Protein AF-A0A133URV0-F1 (afdb_monomer)

Radius of gyration: 20.45 Å; Cα contacts (8 Å, |Δi|>4): 268; chains: 1; bounding box: 48×35×56 Å

Organism: NCBI:txid1698267

Structure (mmCIF, N/CA/C/O backbone):
data_AF-A0A133URV0-F1
#
_entry.id   AF-A0A133URV0-F1
#
loop_
_atom_site.group_PDB
_atom_site.id
_atom_site.type_symbol
_atom_site.label_atom_id
_atom_site.label_alt_id
_atom_site.label_comp_id
_atom_site.label_asym_id
_atom_site.label_entity_id
_atom_site.label_seq_id
_atom_site.pdbx_PDB_ins_code
_atom_site.Cartn_x
_atom_site.Cartn_y
_atom_site.Cartn_z
_atom_site.occupancy
_atom_site.B_iso_or_equiv
_atom_site.auth_seq_id
_atom_site.auth_comp_id
_atom_site.auth_asym_id
_atom_site.auth_atom_id
_atom_site.pdbx_PDB_model_num
ATOM 1 N N . MET A 1 1 ? 21.569 10.481 -15.295 1.00 48.19 1 MET A N 1
ATOM 2 C CA . MET A 1 1 ? 20.628 9.711 -16.146 1.00 48.19 1 MET A CA 1
ATOM 3 C C . MET A 1 1 ? 19.435 9.370 -15.276 1.00 48.19 1 MET A C 1
ATOM 5 O O . MET A 1 1 ? 19.674 8.872 -14.186 1.00 48.19 1 MET A O 1
ATOM 9 N N . SER A 1 2 ? 18.215 9.700 -15.698 1.00 55.78 2 SER A N 1
ATOM 10 C CA . SER A 1 2 ? 17.001 9.552 -14.883 1.00 55.78 2 SER A CA 1
ATOM 11 C C . SER A 1 2 ? 16.530 8.097 -14.785 1.00 55.78 2 SER A C 1
ATOM 13 O O . SER A 1 2 ? 16.733 7.314 -15.717 1.00 55.78 2 SER A O 1
ATOM 15 N N . GLU A 1 3 ? 15.866 7.753 -13.678 1.00 60.22 3 GLU A N 1
ATOM 16 C CA . GLU A 1 3 ? 15.224 6.450 -13.418 1.00 60.22 3 GLU A CA 1
ATOM 17 C C . GLU A 1 3 ? 14.304 5.996 -14.567 1.00 60.22 3 GLU A C 1
ATOM 19 O O . GLU A 1 3 ? 14.240 4.808 -14.893 1.00 60.22 3 GLU A O 1
ATOM 24 N N . ASN A 1 4 ? 13.712 6.954 -15.291 1.00 72.19 4 ASN A N 1
ATOM 25 C CA . ASN A 1 4 ? 12.883 6.714 -16.476 1.00 72.19 4 ASN A CA 1
ATOM 26 C C . ASN A 1 4 ? 13.561 5.843 -17.550 1.00 72.19 4 ASN A C 1
ATOM 28 O O . ASN A 1 4 ? 12.904 4.979 -18.130 1.00 72.19 4 ASN A O 1
ATOM 32 N N . ARG A 1 5 ? 14.877 5.975 -17.787 1.00 82.94 5 ARG A N 1
ATOM 33 C CA . ARG A 1 5 ? 15.551 5.159 -18.822 1.00 82.94 5 ARG A CA 1
ATOM 34 C C . ARG A 1 5 ? 15.682 3.688 -18.440 1.00 82.94 5 ARG A C 1
ATOM 36 O O . ARG A 1 5 ? 15.656 2.825 -19.313 1.00 82.94 5 ARG A O 1
ATOM 43 N N . GLN A 1 6 ? 15.844 3.385 -17.155 1.00 87.62 6 GLN A N 1
ATOM 44 C CA . GLN A 1 6 ? 15.947 2.000 -16.694 1.00 87.62 6 GLN A CA 1
ATOM 45 C C . GLN A 1 6 ? 14.595 1.288 -16.818 1.00 87.62 6 GLN A C 1
ATOM 47 O O . GLN A 1 6 ? 14.545 0.145 -17.276 1.00 87.62 6 GLN A O 1
ATOM 52 N N . ARG A 1 7 ? 13.504 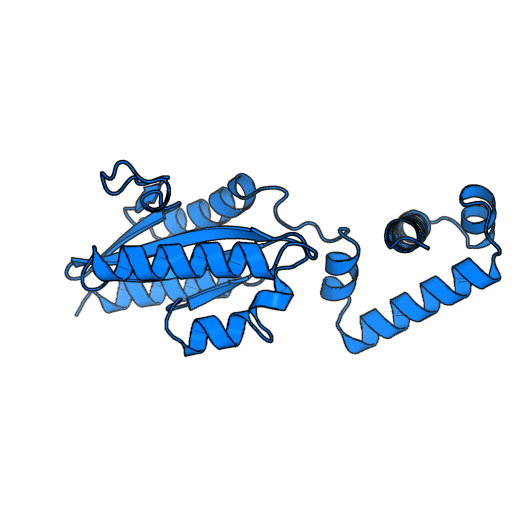2.002 -16.508 1.00 89.25 7 ARG A N 1
ATOM 53 C CA . ARG A 1 7 ? 12.131 1.539 -16.737 1.00 89.25 7 ARG A CA 1
ATOM 54 C C . ARG A 1 7 ? 11.864 1.257 -18.214 1.00 89.25 7 ARG A C 1
ATOM 56 O O . ARG A 1 7 ? 11.377 0.179 -18.540 1.00 89.25 7 ARG A O 1
ATOM 63 N N . GLU A 1 8 ? 12.214 2.180 -19.109 1.00 92.94 8 GLU A N 1
ATOM 64 C CA . GLU A 1 8 ? 12.016 2.006 -20.556 1.00 92.94 8 GLU A CA 1
ATOM 65 C C . GLU A 1 8 ? 12.752 0.776 -21.107 1.00 92.94 8 GLU A C 1
ATOM 67 O O . GLU A 1 8 ? 12.163 -0.005 -21.857 1.00 92.94 8 GLU A O 1
ATOM 72 N N . ILE A 1 9 ? 14.005 0.550 -20.687 1.00 95.81 9 ILE A N 1
ATOM 73 C CA . ILE A 1 9 ? 14.777 -0.647 -21.063 1.00 95.81 9 ILE A CA 1
ATOM 74 C C . ILE A 1 9 ? 14.068 -1.925 -20.593 1.00 95.81 9 ILE A C 1
ATOM 76 O O . ILE A 1 9 ? 13.927 -2.868 -21.375 1.00 95.81 9 ILE A O 1
ATOM 80 N N . ALA A 1 10 ? 13.608 -1.960 -19.338 1.00 93.06 10 ALA A N 1
ATOM 81 C CA . ALA A 1 10 ? 12.913 -3.117 -18.776 1.00 93.06 10 ALA A CA 1
ATOM 82 C C . ALA A 1 10 ? 11.600 -3.416 -19.520 1.00 93.06 10 ALA A C 1
ATOM 84 O O . ALA A 1 10 ? 11.347 -4.566 -19.883 1.00 93.06 10 ALA A O 1
ATOM 85 N N . VAL A 1 11 ? 10.804 -2.381 -19.814 1.00 93.12 11 VAL A N 1
ATOM 86 C CA . VAL A 1 11 ? 9.540 -2.504 -20.557 1.00 93.12 11 VAL A CA 1
ATOM 87 C C . VAL A 1 11 ? 9.779 -3.030 -21.966 1.00 93.12 11 VAL A C 1
ATOM 89 O O . VAL A 1 11 ? 9.171 -4.025 -22.353 1.00 93.12 11 VAL A O 1
ATOM 92 N N . LEU A 1 12 ? 10.676 -2.406 -22.735 1.00 96.25 12 LEU A N 1
ATOM 93 C CA . LEU A 1 12 ? 10.951 -2.833 -24.109 1.00 96.25 12 LEU A CA 1
ATOM 94 C C . LEU A 1 12 ? 11.469 -4.271 -24.149 1.00 96.25 12 LEU A C 1
ATOM 96 O O . LEU A 1 12 ? 11.047 -5.055 -25.001 1.00 96.25 12 LEU A O 1
ATOM 100 N N . ARG A 1 13 ? 12.328 -4.646 -23.192 1.00 94.88 13 ARG A N 1
ATOM 101 C CA . ARG A 1 13 ? 12.813 -6.021 -23.099 1.00 94.88 13 ARG A CA 1
ATOM 102 C C . ARG A 1 13 ? 11.688 -7.007 -22.780 1.00 94.88 13 ARG A C 1
ATOM 104 O O . ARG A 1 13 ? 11.642 -8.068 -23.397 1.00 94.88 13 ARG A O 1
ATOM 111 N N . GLY A 1 14 ? 10.778 -6.653 -21.872 1.00 91.19 14 GLY A N 1
ATOM 112 C CA . GLY A 1 14 ? 9.589 -7.451 -21.552 1.00 91.19 14 GLY A CA 1
ATOM 113 C C . GLY A 1 14 ? 8.614 -7.603 -22.726 1.00 91.19 14 GLY A C 1
ATOM 114 O O . GLY A 1 14 ? 7.951 -8.628 -22.839 1.00 91.19 14 GLY A O 1
ATOM 115 N N . LEU A 1 15 ? 8.580 -6.629 -23.640 1.00 94.94 15 LEU A N 1
ATOM 116 C CA . LEU A 1 15 ? 7.800 -6.674 -24.884 1.00 94.94 15 LEU A CA 1
ATOM 117 C C . LEU A 1 15 ? 8.486 -7.456 -26.021 1.00 94.94 15 LEU A C 1
ATOM 119 O O . LEU A 1 15 ? 7.952 -7.511 -27.125 1.00 94.94 15 LEU A O 1
ATOM 123 N N . GLY A 1 16 ? 9.659 -8.049 -25.776 1.00 96.19 16 GLY A N 1
ATOM 124 C CA . GLY A 1 16 ? 10.355 -8.910 -26.736 1.00 96.19 16 GLY A CA 1
ATOM 125 C C . GLY A 1 16 ? 11.415 -8.219 -27.597 1.00 96.19 16 GLY A C 1
ATOM 126 O O . GLY A 1 16 ? 12.030 -8.888 -28.424 1.00 96.19 16 GLY A O 1
ATOM 127 N N . TYR A 1 17 ? 11.692 -6.928 -27.385 1.00 97.50 17 TYR A N 1
ATOM 128 C CA . TYR A 1 17 ? 12.734 -6.225 -28.139 1.00 97.50 17 TYR A CA 1
ATOM 129 C C . TYR A 1 17 ? 14.125 -6.788 -27.798 1.00 97.50 17 TYR A C 1
ATOM 131 O O . TYR A 1 17 ? 14.452 -7.104 -26.641 1.00 97.50 17 TYR A O 1
ATOM 139 N N . SER A 1 18 ? 14.975 -6.906 -28.812 1.00 97.50 18 SER A N 1
ATOM 140 C CA . SER A 1 18 ? 16.394 -7.229 -28.681 1.00 97.50 18 SER A CA 1
ATOM 141 C C . SER A 1 18 ? 17.188 -6.050 -28.107 1.00 97.50 18 SER A C 1
ATOM 143 O O . SER A 1 18 ? 16.760 -4.898 -28.146 1.00 97.50 18 SER A O 1
ATOM 145 N N . GLN A 1 19 ? 18.387 -6.316 -27.576 1.00 96.31 19 GLN A N 1
ATOM 146 C CA . GLN A 1 19 ? 19.256 -5.249 -27.058 1.00 96.31 19 GLN A CA 1
ATOM 147 C C . GLN A 1 19 ? 19.651 -4.241 -28.146 1.00 96.31 19 GLN A C 1
ATOM 149 O O . GLN A 1 19 ? 19.809 -3.060 -27.846 1.00 96.31 19 GLN A O 1
ATOM 154 N N . ALA A 1 20 ? 19.775 -4.702 -29.395 1.00 97.38 20 ALA A N 1
ATOM 155 C CA . ALA A 1 20 ? 20.053 -3.860 -30.552 1.00 97.38 20 ALA A CA 1
ATOM 156 C C . ALA A 1 20 ? 18.906 -2.881 -30.828 1.00 97.38 20 ALA A C 1
ATOM 158 O O . ALA A 1 20 ? 19.144 -1.679 -30.902 1.00 97.38 20 ALA A O 1
ATOM 159 N N . GLU A 1 21 ? 17.668 -3.379 -30.879 1.00 97.44 21 GLU A N 1
ATOM 160 C CA . GLU A 1 21 ? 16.481 -2.545 -31.112 1.00 97.44 21 GLU A CA 1
ATOM 161 C C . GLU A 1 21 ? 16.245 -1.551 -29.965 1.00 97.44 21 GLU A C 1
ATOM 163 O O . GLU A 1 21 ? 15.853 -0.410 -30.195 1.00 97.44 21 GLU A O 1
ATOM 168 N N . ILE A 1 22 ? 16.516 -1.950 -28.716 1.00 97.75 22 ILE A N 1
ATOM 169 C CA . ILE A 1 22 ? 16.422 -1.050 -27.553 1.00 97.75 22 ILE A CA 1
ATOM 170 C C . ILE A 1 22 ? 17.480 0.056 -27.637 1.00 97.75 22 ILE A C 1
ATOM 172 O O . ILE A 1 22 ? 17.171 1.221 -27.395 1.00 97.75 22 ILE A O 1
ATOM 176 N N . ALA A 1 23 ? 18.723 -0.302 -27.970 1.00 96.94 23 ALA A N 1
ATOM 177 C CA . ALA A 1 23 ? 19.832 0.638 -28.106 1.00 96.94 23 ALA A CA 1
ATOM 178 C C . ALA A 1 23 ? 19.549 1.695 -29.184 1.00 96.94 23 ALA A C 1
ATOM 180 O O . ALA A 1 23 ? 19.696 2.890 -28.927 1.00 96.94 23 ALA A O 1
ATOM 181 N N . GLU A 1 24 ? 19.065 1.252 -30.347 1.00 96.81 24 GLU A N 1
ATOM 182 C CA . GLU A 1 24 ? 18.644 2.122 -31.445 1.00 96.81 24 GLU A CA 1
ATOM 183 C C . GLU A 1 24 ? 17.503 3.053 -31.016 1.00 96.81 24 GLU A C 1
ATOM 185 O O . GLU A 1 24 ? 17.608 4.271 -31.153 1.00 96.81 24 GLU A O 1
ATOM 190 N N . LYS A 1 25 ? 16.447 2.498 -30.410 1.00 96.25 25 LYS A N 1
ATOM 191 C CA . LYS A 1 25 ? 15.256 3.256 -30.004 1.00 96.25 25 LYS A CA 1
ATOM 192 C C . LYS A 1 25 ? 15.539 4.311 -28.935 1.00 96.25 25 LYS A C 1
ATOM 194 O O . LYS A 1 25 ? 14.906 5.363 -28.938 1.00 96.25 25 LYS A O 1
ATOM 199 N N . LEU A 1 26 ? 16.458 4.029 -28.013 1.00 94.75 26 LEU A N 1
ATOM 200 C CA . LEU A 1 26 ? 16.776 4.909 -26.884 1.00 94.75 26 LEU A CA 1
ATOM 201 C C . LEU A 1 26 ? 18.013 5.791 -27.124 1.00 94.75 26 LEU A C 1
ATOM 203 O O . LEU A 1 26 ? 18.375 6.579 -26.245 1.00 94.75 26 LEU A O 1
ATOM 207 N N . GLY A 1 27 ? 18.673 5.666 -28.281 1.00 95.00 27 GLY A N 1
ATOM 208 C CA . GLY A 1 27 ? 19.882 6.426 -28.610 1.00 95.00 27 GLY A CA 1
ATOM 209 C C . GLY A 1 27 ? 21.044 6.157 -27.647 1.00 95.00 27 GLY A C 1
ATOM 210 O O . GLY A 1 27 ? 21.747 7.086 -27.246 1.00 95.00 27 GLY A O 1
ATOM 211 N N . ILE A 1 28 ? 21.214 4.903 -27.220 1.00 94.75 28 ILE A N 1
ATOM 212 C CA . ILE A 1 28 ? 22.270 4.458 -26.292 1.00 94.75 28 ILE A CA 1
ATOM 213 C C . ILE A 1 28 ? 23.037 3.269 -26.872 1.00 94.75 28 ILE A C 1
ATOM 215 O O . ILE A 1 28 ? 22.605 2.657 -27.843 1.00 94.75 28 ILE A O 1
ATOM 219 N N . SER A 1 29 ? 24.182 2.909 -26.288 1.00 95.81 29 SER A N 1
ATOM 220 C CA . SER A 1 29 ? 24.927 1.735 -26.757 1.00 95.81 29 SER A CA 1
ATOM 221 C C . SER A 1 29 ? 24.276 0.422 -26.302 1.00 95.81 29 SER A C 1
ATOM 223 O O . SER A 1 29 ? 23.690 0.337 -25.219 1.00 95.81 29 SER A O 1
ATOM 225 N N . GLN A 1 30 ? 24.462 -0.653 -27.075 1.00 96.44 30 GLN A N 1
ATOM 226 C CA . GLN A 1 30 ? 24.050 -2.000 -26.650 1.00 96.44 30 GLN A CA 1
ATOM 227 C C . GLN A 1 30 ? 24.721 -2.419 -25.332 1.00 96.44 30 GLN A C 1
ATOM 229 O O . GLN A 1 30 ? 24.081 -3.040 -24.489 1.00 96.44 30 GLN A O 1
ATOM 234 N N . SER A 1 31 ? 25.975 -2.009 -25.098 1.00 95.19 31 SER A N 1
ATOM 235 C CA . SER A 1 31 ? 26.676 -2.260 -23.832 1.00 95.19 31 SER A CA 1
ATOM 236 C C . SER A 1 31 ? 26.011 -1.571 -22.636 1.00 95.19 31 SER A C 1
ATOM 238 O O . SER A 1 31 ? 25.943 -2.154 -21.555 1.00 95.19 31 SER A O 1
ATOM 240 N N . GLN A 1 32 ? 25.458 -0.366 -22.818 1.00 94.44 32 GLN A N 1
ATOM 241 C CA . GLN A 1 32 ? 24.678 0.314 -21.782 1.00 94.44 32 GLN A CA 1
ATOM 242 C C . GLN A 1 32 ? 23.365 -0.424 -21.504 1.00 94.44 32 GLN A C 1
ATOM 244 O O . GLN A 1 32 ? 23.008 -0.586 -20.339 1.00 94.44 32 GLN A O 1
ATOM 249 N N . VAL A 1 33 ? 22.673 -0.915 -22.539 1.00 96.50 33 VAL A N 1
ATOM 250 C CA . VAL A 1 33 ? 21.470 -1.753 -22.374 1.00 96.50 33 VAL A CA 1
ATOM 251 C C . VAL A 1 33 ? 21.803 -3.024 -21.592 1.00 96.50 33 VAL A C 1
ATOM 253 O O . VAL A 1 33 ? 21.136 -3.328 -20.603 1.00 96.50 33 VAL A O 1
ATOM 256 N N . GLN A 1 34 ? 22.861 -3.736 -21.990 1.00 96.00 34 GLN A N 1
ATOM 257 C CA . GLN A 1 34 ? 23.313 -4.960 -21.331 1.00 96.00 34 GLN A CA 1
ATOM 258 C C . GLN A 1 34 ? 23.637 -4.718 -19.856 1.00 96.00 34 GLN A C 1
ATOM 260 O O . GLN A 1 34 ? 23.126 -5.436 -19.001 1.00 96.00 34 GLN A O 1
ATOM 265 N N . TYR A 1 35 ? 24.428 -3.687 -19.551 1.00 95.38 35 TYR A N 1
ATOM 266 C CA . TYR A 1 35 ? 24.776 -3.327 -18.177 1.00 95.38 35 TYR A CA 1
ATOM 267 C C . TYR A 1 35 ? 23.527 -3.101 -17.312 1.00 95.38 35 TYR A C 1
ATOM 269 O O . TYR A 1 35 ? 23.431 -3.623 -16.204 1.00 95.38 35 TYR A O 1
ATOM 277 N N . ARG A 1 36 ? 22.521 -2.383 -17.830 1.00 93.75 36 ARG A N 1
ATOM 278 C CA . ARG A 1 36 ? 21.276 -2.126 -17.087 1.00 93.75 36 ARG A CA 1
ATOM 279 C C . ARG A 1 36 ? 20.454 -3.389 -16.866 1.00 93.75 36 ARG A C 1
ATOM 281 O O . ARG A 1 36 ? 19.952 -3.582 -15.764 1.00 93.75 36 ARG A O 1
ATOM 288 N N . LEU A 1 37 ? 20.335 -4.248 -17.875 1.00 95.31 37 LEU A N 1
ATOM 289 C CA . LEU A 1 37 ? 19.631 -5.523 -17.735 1.00 95.31 37 LEU A CA 1
ATOM 290 C C . LEU A 1 37 ? 20.334 -6.455 -16.736 1.00 95.31 37 LEU A C 1
ATOM 292 O O . LEU A 1 37 ? 19.653 -7.113 -15.953 1.00 95.31 37 LEU A O 1
ATOM 296 N N . SER A 1 38 ? 21.671 -6.478 -16.720 1.00 95.69 38 SER A N 1
ATOM 297 C CA . SER A 1 38 ? 22.446 -7.226 -15.723 1.00 95.69 38 SER A CA 1
ATOM 298 C C . SER A 1 38 ? 22.211 -6.694 -14.312 1.00 95.69 38 SER A C 1
ATOM 300 O O . SER A 1 38 ? 21.865 -7.476 -13.432 1.00 95.69 38 SER A O 1
ATOM 302 N N . ASN A 1 39 ? 22.281 -5.374 -14.112 1.00 93.62 39 ASN A N 1
ATOM 303 C CA . ASN A 1 39 ? 22.002 -4.769 -12.808 1.00 93.62 39 ASN A CA 1
ATOM 304 C C . ASN A 1 39 ? 20.573 -5.062 -12.331 1.00 93.62 39 ASN A C 1
ATOM 306 O O . ASN A 1 39 ? 20.371 -5.373 -11.163 1.00 93.62 39 ASN A O 1
ATOM 310 N N . LEU A 1 40 ? 19.574 -4.983 -13.220 1.00 92.62 40 LEU A N 1
ATOM 311 C CA . LEU A 1 40 ? 18.193 -5.343 -12.883 1.00 92.62 40 LEU A CA 1
ATOM 312 C C . LEU A 1 40 ? 18.096 -6.805 -12.450 1.00 92.62 40 LEU A C 1
ATOM 314 O O . LEU A 1 40 ? 17.474 -7.100 -11.436 1.00 92.62 40 LEU A O 1
ATOM 318 N N . LYS A 1 41 ? 18.756 -7.715 -13.172 1.00 94.31 41 LYS A N 1
ATOM 319 C CA . LYS A 1 41 ? 18.807 -9.132 -12.805 1.00 94.31 41 LYS A CA 1
ATOM 320 C C . LYS A 1 41 ? 19.440 -9.336 -11.425 1.00 94.31 41 LYS A C 1
ATOM 322 O O . LYS A 1 41 ? 18.868 -10.050 -10.607 1.00 94.31 41 LYS A O 1
ATOM 327 N N . GLU A 1 42 ? 20.569 -8.695 -11.143 1.00 93.88 42 GLU A N 1
ATOM 328 C CA . GLU A 1 42 ? 21.222 -8.760 -9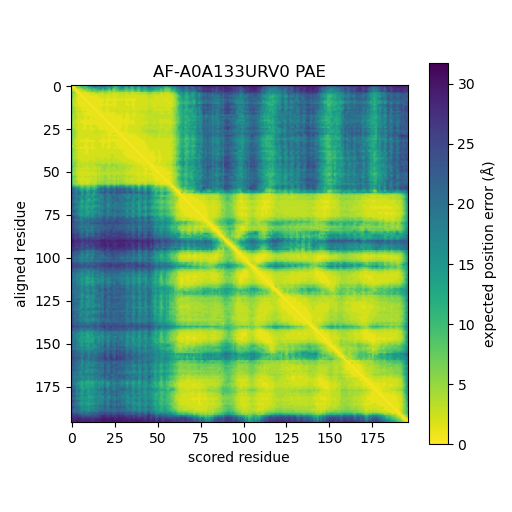.828 1.00 93.88 42 GLU A CA 1
ATOM 329 C C . GLU A 1 42 ? 20.308 -8.231 -8.716 1.00 93.88 42 GLU A C 1
ATOM 331 O O . GLU A 1 42 ? 20.142 -8.885 -7.688 1.00 93.88 42 GLU A O 1
ATOM 336 N N . GLN A 1 43 ? 19.629 -7.104 -8.945 1.00 83.06 43 GLN A N 1
ATOM 337 C CA . GLN A 1 43 ? 18.657 -6.565 -7.992 1.00 83.06 43 GLN A CA 1
ATOM 338 C C . GLN A 1 43 ? 17.496 -7.535 -7.755 1.00 83.06 43 GLN A C 1
ATOM 340 O O . GLN A 1 43 ? 17.111 -7.730 -6.607 1.00 83.06 43 GLN A O 1
ATOM 345 N N . THR A 1 44 ? 16.978 -8.201 -8.797 1.00 86.94 44 THR A N 1
ATOM 346 C CA . THR A 1 44 ? 15.895 -9.186 -8.619 1.00 86.94 44 THR A CA 1
ATOM 347 C C . THR A 1 44 ? 16.343 -10.408 -7.821 1.00 86.94 44 THR A C 1
ATOM 349 O O . THR A 1 44 ? 15.530 -11.008 -7.127 1.00 86.94 44 THR A O 1
ATOM 352 N N . GLN A 1 45 ? 17.631 -10.764 -7.880 1.00 89.06 45 GLN A N 1
ATOM 353 C CA . GLN A 1 45 ? 18.199 -11.851 -7.079 1.00 89.06 45 GLN A CA 1
ATOM 354 C C . GLN A 1 45 ? 18.379 -11.460 -5.607 1.00 89.06 45 GLN A C 1
ATOM 356 O O . GLN A 1 45 ? 18.308 -12.328 -4.745 1.00 89.06 45 GLN A O 1
ATOM 361 N N . GLN A 1 46 ? 18.608 -10.176 -5.318 1.00 75.62 46 GLN A N 1
ATOM 362 C CA . GLN A 1 46 ? 18.818 -9.674 -3.956 1.00 75.62 46 GLN A CA 1
ATOM 363 C C . GLN A 1 46 ? 17.516 -9.274 -3.254 1.00 75.62 46 GLN A C 1
ATOM 365 O O . GLN A 1 46 ? 17.350 -9.554 -2.073 1.00 75.62 46 GLN A O 1
ATOM 370 N N . LYS A 1 47 ? 16.612 -8.600 -3.972 1.00 70.94 47 LYS A N 1
ATOM 371 C CA . LYS A 1 47 ? 15.396 -7.973 -3.424 1.00 70.94 47 LYS A CA 1
ATOM 372 C C . LYS A 1 47 ? 14.102 -8.682 -3.829 1.00 70.94 47 LYS A C 1
ATOM 374 O O . LYS A 1 47 ? 13.038 -8.350 -3.329 1.00 70.94 47 LYS A O 1
ATOM 379 N N . GLY A 1 48 ? 14.180 -9.647 -4.744 1.00 72.69 48 GLY A N 1
ATOM 380 C CA . GLY A 1 48 ? 13.008 -10.265 -5.359 1.00 72.69 48 GLY A CA 1
ATOM 381 C C . GLY A 1 48 ? 12.499 -9.493 -6.579 1.00 72.69 48 GLY A C 1
ATOM 382 O O . GLY A 1 48 ? 12.771 -8.307 -6.772 1.00 72.69 48 GLY A O 1
ATOM 383 N N . VAL A 1 49 ? 11.774 -10.199 -7.450 1.00 80.31 49 VAL A N 1
ATOM 384 C CA . VAL A 1 49 ? 11.268 -9.649 -8.720 1.00 80.31 49 VAL A CA 1
ATOM 385 C C . VAL A 1 49 ? 10.256 -8.530 -8.480 1.00 80.31 49 VAL A C 1
ATOM 387 O O . VAL A 1 49 ? 10.335 -7.491 -9.135 1.00 80.31 49 VAL A O 1
ATOM 390 N N . ASP A 1 50 ? 9.348 -8.715 -7.524 1.00 68.19 50 ASP A N 1
ATOM 391 C CA . ASP A 1 50 ? 8.261 -7.770 -7.263 1.00 68.19 50 ASP A CA 1
ATOM 392 C C . ASP A 1 50 ? 8.756 -6.430 -6.715 1.00 68.19 50 ASP A C 1
ATOM 394 O O . ASP A 1 50 ? 8.295 -5.394 -7.193 1.00 68.19 50 ASP A O 1
ATOM 398 N N . SER A 1 51 ? 9.755 -6.437 -5.827 1.00 66.62 51 SER A N 1
ATOM 399 C CA . SER A 1 51 ? 10.409 -5.222 -5.318 1.00 66.62 51 SER A CA 1
ATOM 400 C C . SER A 1 51 ? 11.048 -4.409 -6.449 1.00 66.62 51 SER A C 1
ATOM 402 O O . SER A 1 51 ? 10.827 -3.203 -6.597 1.00 66.62 51 SER A O 1
ATOM 404 N N . VAL A 1 52 ? 11.769 -5.079 -7.358 1.00 79.69 52 VAL A N 1
ATOM 405 C CA . VAL A 1 52 ? 12.390 -4.408 -8.510 1.00 79.69 52 VAL A CA 1
ATOM 406 C C . VAL A 1 52 ? 11.336 -3.879 -9.480 1.00 79.69 52 VAL A C 1
ATOM 408 O O . VAL A 1 52 ? 11.436 -2.735 -9.922 1.00 79.69 52 VAL A O 1
ATOM 411 N N . LEU A 1 53 ? 10.292 -4.652 -9.792 1.00 80.62 53 LEU A N 1
ATOM 412 C CA . LEU A 1 53 ? 9.183 -4.162 -10.617 1.00 80.62 53 LEU A CA 1
ATOM 413 C C . LEU A 1 53 ? 8.438 -2.999 -9.948 1.00 80.62 53 LEU A C 1
ATOM 415 O O . LEU A 1 53 ? 8.014 -2.081 -10.653 1.00 80.62 53 LEU A O 1
ATOM 419 N N . GLY A 1 54 ? 8.302 -3.012 -8.622 1.00 69.69 54 GLY A N 1
ATOM 420 C CA . GLY A 1 54 ? 7.741 -1.929 -7.816 1.00 69.69 54 GLY A CA 1
ATOM 421 C C . GLY A 1 54 ? 8.547 -0.644 -7.963 1.00 69.69 54 GLY A C 1
ATOM 422 O O . GLY A 1 54 ? 7.992 0.364 -8.397 1.00 69.69 54 GLY A O 1
ATOM 423 N N . SER A 1 55 ? 9.863 -0.707 -7.737 1.00 72.19 55 SER A N 1
ATOM 424 C CA . SER A 1 55 ? 10.772 0.443 -7.895 1.00 72.19 55 SER A CA 1
ATOM 425 C C . SER A 1 55 ? 10.809 1.012 -9.322 1.00 72.19 55 SER A C 1
ATOM 427 O O . SER A 1 55 ? 11.051 2.198 -9.518 1.00 72.19 55 SER A O 1
ATOM 429 N N . LEU A 1 56 ? 10.514 0.194 -10.340 1.00 77.38 56 LEU A N 1
ATOM 430 C CA . LEU A 1 56 ? 10.374 0.645 -11.729 1.00 77.38 56 LEU A CA 1
ATOM 431 C C . LEU A 1 56 ? 8.964 1.162 -12.068 1.00 77.38 56 LEU A C 1
ATOM 433 O O . LEU A 1 56 ? 8.713 1.541 -13.215 1.00 77.38 56 LEU A O 1
ATOM 437 N N . GLY A 1 57 ? 8.012 1.125 -11.133 1.00 71.38 57 GLY A N 1
ATOM 438 C CA . GLY A 1 57 ? 6.605 1.446 -11.386 1.00 71.38 57 GLY A CA 1
ATOM 439 C C . GLY A 1 57 ? 5.948 0.509 -12.411 1.00 71.38 57 GLY A C 1
ATOM 440 O O . GLY A 1 57 ? 5.077 0.927 -13.178 1.00 71.38 57 GLY A O 1
ATOM 441 N N . LEU A 1 58 ? 6.424 -0.734 -12.510 1.00 74.56 58 LEU A N 1
ATOM 442 C CA . LEU A 1 58 ? 5.932 -1.774 -13.426 1.00 74.56 58 LEU A CA 1
ATOM 443 C C . LEU A 1 58 ? 5.067 -2.825 -12.726 1.00 74.56 58 LEU A C 1
ATOM 445 O O . LEU A 1 58 ? 4.360 -3.578 -13.398 1.00 74.56 58 LEU A O 1
ATOM 449 N N . ARG A 1 59 ? 5.082 -2.860 -11.392 1.00 68.75 59 ARG A N 1
ATOM 450 C CA . ARG A 1 59 ? 4.151 -3.662 -10.598 1.00 68.75 59 ARG A CA 1
ATOM 451 C C . ARG A 1 59 ? 2.732 -3.098 -10.740 1.00 68.75 59 ARG A C 1
ATOM 453 O O . ARG A 1 59 ? 2.523 -1.889 -10.657 1.00 68.75 59 ARG A O 1
ATOM 460 N N . ARG A 1 60 ? 1.738 -3.969 -10.948 1.00 57.81 60 ARG A N 1
ATOM 461 C CA . ARG A 1 60 ? 0.312 -3.599 -10.884 1.00 57.81 60 ARG A CA 1
ATOM 462 C C . ARG A 1 60 ? -0.117 -3.478 -9.416 1.00 57.81 60 ARG A C 1
ATOM 464 O O . ARG A 1 60 ? -0.811 -4.358 -8.923 1.00 57.81 60 ARG A O 1
ATOM 471 N N . GLY A 1 61 ? 0.333 -2.423 -8.739 1.00 57.50 61 GLY A N 1
ATOM 472 C CA . GLY A 1 61 ? -0.283 -1.980 -7.484 1.00 57.50 61 GLY A CA 1
ATOM 473 C C . GLY A 1 61 ? -1.592 -1.221 -7.741 1.00 57.50 61 GLY A C 1
ATOM 474 O O . GLY A 1 61 ? -2.005 -1.104 -8.908 1.00 57.50 61 GLY A O 1
ATOM 475 N N . PRO A 1 62 ? -2.262 -0.664 -6.719 1.00 57.31 62 PRO A N 1
ATOM 476 C CA . PRO A 1 62 ? -3.473 0.102 -6.925 1.00 57.31 62 PRO A CA 1
ATOM 477 C C . PRO A 1 62 ? -3.039 1.409 -7.589 1.00 57.31 62 PRO A C 1
ATOM 479 O O . PRO A 1 62 ? -2.052 2.029 -7.192 1.00 57.31 62 PRO A O 1
ATOM 482 N N . LYS A 1 63 ? -3.742 1.852 -8.631 1.00 65.62 63 LYS A N 1
ATOM 483 C CA . LYS A 1 63 ? -3.355 3.106 -9.296 1.00 65.62 63 LYS A CA 1
ATOM 484 C C . LYS A 1 63 ? -3.736 4.332 -8.466 1.00 65.62 63 LYS A C 1
ATOM 486 O O . LYS A 1 63 ? -3.310 5.434 -8.793 1.00 65.62 63 LYS A O 1
ATOM 491 N N . SER A 1 64 ? -4.568 4.136 -7.446 1.00 80.69 64 SER A N 1
ATOM 492 C CA . SER A 1 64 ? -5.147 5.172 -6.600 1.00 80.69 64 SER A CA 1
ATOM 493 C C . SER A 1 64 ? -5.568 4.602 -5.242 1.00 80.69 64 SER A C 1
ATOM 495 O O . SER A 1 64 ? -5.822 3.401 -5.117 1.00 80.69 64 SER A O 1
ATOM 497 N N . GLU A 1 65 ? -5.709 5.472 -4.241 1.00 84.44 65 GLU A N 1
ATOM 498 C CA . GLU A 1 65 ? -6.319 5.128 -2.946 1.00 84.44 65 GLU A CA 1
ATOM 499 C C . GLU A 1 65 ? -7.739 4.574 -3.118 1.00 84.44 65 GLU A C 1
ATOM 501 O O . GLU A 1 65 ? -8.150 3.679 -2.385 1.00 84.44 65 GLU A O 1
ATOM 506 N N . GLU A 1 66 ? -8.472 5.018 -4.145 1.00 84.88 66 GLU A N 1
ATOM 507 C CA . GLU A 1 66 ? -9.801 4.490 -4.449 1.00 84.88 66 GLU A CA 1
ATOM 508 C C . GLU A 1 66 ? -9.758 3.004 -4.840 1.00 84.88 66 GLU A C 1
ATOM 510 O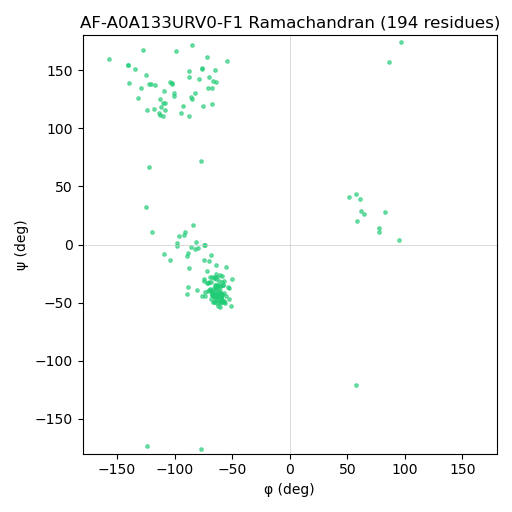 O . GLU A 1 66 ? -10.590 2.220 -4.375 1.00 84.88 66 GLU A O 1
ATOM 515 N N . ASP A 1 67 ? -8.785 2.597 -5.661 1.00 85.81 67 ASP A N 1
ATOM 516 C CA . ASP A 1 67 ? -8.616 1.199 -6.067 1.00 85.81 67 ASP A CA 1
ATOM 517 C C . ASP A 1 67 ? -8.263 0.306 -4.875 1.00 85.81 67 ASP A C 1
ATOM 519 O O . ASP A 1 67 ? -8.827 -0.783 -4.731 1.00 85.81 67 ASP A O 1
ATOM 523 N N . LEU A 1 68 ? -7.356 0.767 -4.009 1.00 90.19 68 LEU A N 1
ATOM 524 C CA . LEU A 1 68 ? -6.978 0.035 -2.801 1.00 90.19 68 LEU A CA 1
ATOM 525 C C . LEU A 1 68 ? -8.140 -0.024 -1.807 1.00 90.19 68 LEU A C 1
ATOM 527 O O . LEU A 1 68 ? -8.472 -1.098 -1.309 1.00 90.19 68 LEU A O 1
ATOM 531 N N . GLY A 1 69 ? -8.844 1.090 -1.614 1.00 91.44 69 GLY A N 1
ATOM 532 C CA . GLY A 1 69 ? -10.042 1.157 -0.785 1.00 91.44 69 GLY A CA 1
ATOM 533 C C . GLY A 1 69 ? -11.144 0.217 -1.277 1.00 91.44 69 GLY A C 1
ATOM 534 O O . GLY A 1 69 ? -11.820 -0.409 -0.467 1.00 91.44 69 GLY A O 1
ATOM 535 N N . ARG A 1 70 ? -11.308 0.023 -2.593 1.00 90.88 70 ARG A N 1
ATOM 536 C CA . ARG A 1 70 ? -12.235 -0.995 -3.131 1.00 90.88 70 ARG A CA 1
ATOM 537 C C . ARG A 1 70 ? -11.815 -2.422 -2.769 1.00 90.88 70 ARG A C 1
ATOM 539 O O . ARG A 1 70 ? -12.693 -3.257 -2.577 1.00 90.88 70 ARG A O 1
ATOM 546 N N . LYS A 1 71 ? -10.513 -2.723 -2.699 1.00 92.12 71 LYS A N 1
ATOM 547 C CA . LYS A 1 71 ? -10.028 -4.040 -2.248 1.00 92.12 71 LYS A CA 1
ATOM 548 C C . LYS A 1 71 ? -10.304 -4.244 -0.759 1.00 92.12 71 LYS A C 1
ATOM 550 O O . LYS A 1 71 ? -10.875 -5.267 -0.407 1.00 92.12 71 LYS A O 1
ATOM 555 N N . VAL A 1 72 ? -9.987 -3.246 0.069 1.00 93.25 72 VAL A N 1
ATOM 556 C CA . VAL A 1 72 ? -10.279 -3.250 1.515 1.00 93.25 72 VAL A CA 1
ATOM 557 C C . VAL A 1 72 ? -11.776 -3.431 1.766 1.00 93.25 72 VAL A C 1
ATOM 559 O O . VAL A 1 72 ? -12.167 -4.338 2.488 1.00 93.25 72 VAL A O 1
ATOM 562 N N . SER A 1 73 ? -12.621 -2.646 1.092 1.00 92.44 73 SER A N 1
ATOM 563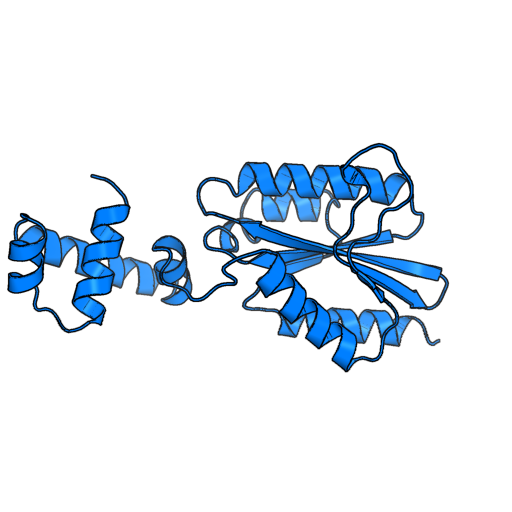 C CA . SER A 1 73 ? -14.085 -2.748 1.171 1.00 92.44 73 SER A CA 1
ATOM 564 C C . SER A 1 73 ? -14.579 -4.167 0.899 1.00 92.44 73 SER A C 1
ATOM 566 O O . SER A 1 73 ? -15.360 -4.682 1.680 1.00 92.44 73 SER A O 1
ATOM 568 N N . LYS A 1 74 ? -14.086 -4.829 -0.157 1.00 92.94 74 LYS A N 1
ATOM 569 C CA . LYS A 1 74 ? -14.495 -6.204 -0.488 1.00 92.94 74 LYS A CA 1
ATOM 570 C C . LYS A 1 74 ? -14.145 -7.219 0.598 1.00 92.94 74 LYS A C 1
ATOM 572 O O . LYS A 1 74 ? -14.891 -8.175 0.769 1.00 92.94 74 LYS A O 1
ATOM 577 N N . ILE A 1 75 ? -13.013 -7.033 1.277 1.00 92.69 75 ILE A N 1
ATOM 578 C CA . ILE A 1 75 ? -12.612 -7.884 2.403 1.00 92.69 75 ILE A CA 1
ATOM 579 C C . ILE A 1 75 ? -13.599 -7.682 3.554 1.00 92.69 75 ILE A C 1
ATOM 581 O O . ILE A 1 75 ? -14.172 -8.649 4.041 1.00 92.69 75 ILE A O 1
ATOM 585 N N . LEU A 1 76 ? -13.873 -6.426 3.921 1.00 91.12 76 LEU A N 1
ATOM 586 C CA . LEU A 1 76 ? -14.836 -6.095 4.978 1.00 91.12 76 LEU A CA 1
ATOM 587 C C . LEU A 1 76 ? -16.251 -6.608 4.656 1.00 91.12 76 LEU A C 1
ATOM 589 O O . LEU A 1 76 ? -16.890 -7.226 5.505 1.00 91.12 76 LEU A O 1
ATOM 593 N N . ASP A 1 77 ? -16.710 -6.434 3.414 1.00 89.62 77 ASP A N 1
ATOM 594 C CA . ASP A 1 77 ? -17.993 -6.958 2.930 1.00 89.62 77 ASP A CA 1
ATOM 595 C C . ASP A 1 77 ? -18.077 -8.490 3.077 1.00 89.62 77 ASP A C 1
ATOM 597 O O . ASP A 1 77 ? -19.145 -9.027 3.372 1.00 89.62 77 ASP A O 1
ATOM 601 N N . GLY A 1 78 ? -16.953 -9.200 2.906 1.00 89.62 78 GLY A N 1
ATOM 602 C CA . GLY A 1 78 ? -16.857 -10.655 3.057 1.00 89.62 78 GLY A CA 1
ATOM 603 C C . GLY A 1 78 ? -17.132 -11.153 4.478 1.00 89.62 78 GLY A C 1
ATOM 604 O O . GLY A 1 78 ? -17.681 -12.242 4.641 1.00 89.62 78 GLY A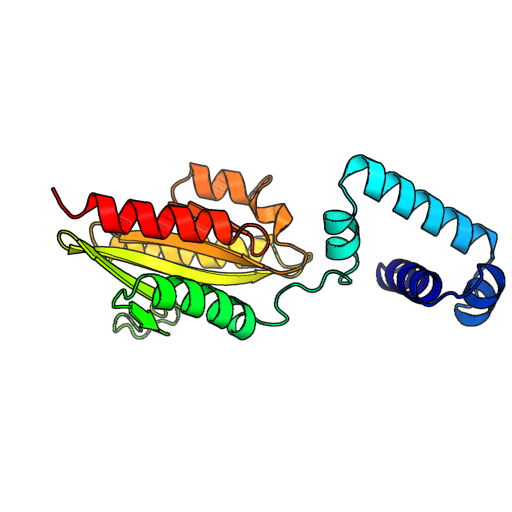 O 1
ATOM 605 N N . PHE A 1 79 ? -16.831 -10.336 5.490 1.00 85.56 79 PHE A N 1
ATOM 606 C CA . PHE A 1 79 ? -17.120 -10.632 6.897 1.00 85.56 79 PHE A CA 1
ATOM 607 C C . PHE A 1 79 ? -18.512 -10.172 7.347 1.00 85.56 79 PHE A C 1
ATOM 609 O O . PHE A 1 79 ? -18.922 -10.468 8.467 1.00 85.56 79 PHE A O 1
ATOM 616 N N . GLY A 1 80 ? -19.251 -9.444 6.502 1.00 78.94 80 GLY A N 1
ATOM 617 C CA . GLY A 1 80 ? -20.566 -8.910 6.858 1.00 78.94 80 GLY A CA 1
ATOM 618 C C . GLY A 1 80 ? -20.528 -7.870 7.983 1.00 78.94 80 GLY A C 1
ATOM 619 O O . GLY A 1 80 ? -21.515 -7.716 8.700 1.00 78.94 80 GLY A O 1
ATOM 620 N N . VAL A 1 81 ? -19.402 -7.171 8.159 1.00 77.19 81 VAL A N 1
ATOM 621 C CA . VAL A 1 81 ? -19.263 -6.142 9.197 1.00 77.19 81 VAL A CA 1
ATOM 622 C C . VAL A 1 81 ? -19.911 -4.825 8.811 1.00 77.19 81 VAL A C 1
ATOM 624 O O . VAL A 1 81 ? -19.808 -4.368 7.673 1.00 77.19 81 VAL A O 1
ATOM 627 N N . GLU A 1 82 ? -20.514 -4.154 9.791 1.00 80.00 82 GLU A N 1
ATOM 628 C CA . GLU A 1 82 ? -20.915 -2.762 9.624 1.00 80.00 82 GLU A CA 1
ATOM 629 C C . GLU A 1 82 ? -19.685 -1.850 9.700 1.00 80.00 82 GLU A C 1
ATOM 631 O O . GLU A 1 82 ? -18.994 -1.764 10.717 1.00 80.00 82 GLU A O 1
ATOM 636 N N . TYR A 1 83 ? -19.426 -1.124 8.614 1.00 84.62 83 TYR A N 1
ATOM 637 C CA . TYR A 1 83 ? -18.412 -0.080 8.580 1.00 84.62 83 TYR A CA 1
ATOM 638 C C . TYR A 1 83 ? -18.952 1.180 7.906 1.00 84.62 83 TYR A C 1
ATOM 640 O O . TYR A 1 83 ? -19.808 1.136 7.020 1.00 84.62 83 TYR A O 1
ATOM 648 N N . THR A 1 84 ? -18.426 2.340 8.303 1.00 83.00 84 THR A N 1
ATOM 649 C CA . THR A 1 84 ? -18.674 3.590 7.577 1.00 83.00 84 THR A CA 1
ATOM 650 C C . THR A 1 84 ? -17.483 3.929 6.698 1.00 83.00 84 THR A C 1
ATOM 652 O O . THR A 1 84 ? -16.361 4.018 7.190 1.00 83.00 84 THR A O 1
ATOM 655 N N . ARG A 1 85 ? -17.737 4.185 5.412 1.00 81.75 85 ARG A N 1
ATOM 656 C CA . ARG A 1 85 ? -16.721 4.672 4.474 1.00 81.75 85 ARG A CA 1
ATOM 657 C C . ARG A 1 85 ? -16.632 6.199 4.487 1.00 81.75 85 ARG A C 1
ATOM 659 O O . ARG A 1 85 ? -17.665 6.862 4.583 1.00 81.75 85 ARG A O 1
ATOM 666 N N . ASN A 1 86 ? -15.428 6.752 4.326 1.00 77.62 86 ASN A N 1
ATOM 667 C CA . ASN A 1 86 ? -15.170 8.199 4.282 1.00 77.62 86 ASN A CA 1
ATOM 668 C C . ASN A 1 86 ? -15.786 8.935 5.487 1.00 77.62 86 ASN A C 1
ATOM 670 O O . ASN A 1 86 ? -16.406 9.996 5.347 1.00 77.62 86 ASN A O 1
ATOM 674 N N . LYS A 1 87 ? -15.689 8.332 6.678 1.00 70.44 87 LYS A N 1
ATOM 675 C CA . LYS A 1 87 ? -16.315 8.866 7.885 1.00 70.44 87 LYS A CA 1
ATOM 676 C C . LYS A 1 87 ? -15.615 10.160 8.270 1.00 70.44 87 LYS A C 1
ATOM 678 O O . LYS A 1 87 ? -14.436 10.146 8.602 1.00 70.44 87 LYS A O 1
ATOM 683 N N . ARG A 1 88 ? -16.375 11.254 8.319 1.00 67.94 88 ARG A N 1
ATOM 684 C CA . ARG A 1 88 ? -15.971 12.461 9.042 1.00 67.94 88 ARG A CA 1
ATOM 685 C C . ARG A 1 88 ? -16.381 12.342 10.499 1.00 67.94 88 ARG A C 1
ATOM 687 O O . ARG A 1 88 ? -17.551 12.095 10.802 1.00 67.94 88 ARG A O 1
ATOM 694 N N . LEU A 1 89 ? -15.429 12.536 11.403 1.00 63.09 89 LEU A N 1
ATOM 695 C CA . LEU A 1 89 ? -15.660 12.507 12.850 1.00 63.09 89 LEU A CA 1
ATOM 696 C C . LEU A 1 89 ? -16.171 13.854 13.401 1.00 63.09 89 LEU A C 1
ATOM 698 O O . LEU A 1 89 ? -16.126 14.088 14.613 1.00 63.09 89 LEU A O 1
ATOM 702 N N . GLY A 1 90 ? -16.664 14.736 12.525 1.00 53.88 90 GLY A N 1
ATOM 703 C CA . GLY A 1 90 ? -17.414 15.944 12.874 1.00 53.88 90 GLY A CA 1
ATOM 704 C C . GLY A 1 90 ? -16.550 17.148 13.255 1.00 53.88 90 GLY A C 1
ATOM 705 O O . GLY A 1 90 ? -16.984 17.956 14.071 1.00 53.88 90 GLY A O 1
ATOM 706 N N . GLY A 1 91 ? -15.320 17.246 12.744 1.00 56.38 91 GLY A N 1
ATOM 707 C CA . GLY A 1 91 ? -14.454 18.418 12.898 1.00 56.38 91 GLY A CA 1
ATOM 708 C C . GLY A 1 91 ? -14.474 19.347 11.677 1.00 56.38 91 GLY A C 1
ATOM 709 O O . GLY A 1 91 ? -14.925 18.979 10.599 1.00 56.38 91 GLY A O 1
ATOM 710 N N . GLU A 1 92 ? -13.948 20.565 11.844 1.00 49.72 92 GLU A N 1
ATOM 711 C CA . GLU A 1 92 ? -13.663 21.501 10.736 1.00 49.72 92 GLU A CA 1
ATOM 712 C C . GLU A 1 92 ? -12.312 21.210 10.040 1.00 49.72 92 GLU A C 1
ATOM 714 O O . GLU A 1 92 ? -11.959 21.861 9.059 1.00 49.72 92 GLU A O 1
ATOM 719 N N . LEU A 1 93 ? -11.538 20.241 10.544 1.00 55.34 93 LEU A N 1
ATOM 720 C CA . LEU A 1 93 ? -10.183 19.911 10.089 1.00 55.34 93 LEU A CA 1
ATOM 721 C C . LEU A 1 93 ? -10.183 18.668 9.196 1.00 55.34 93 LEU A C 1
ATOM 723 O O . LEU A 1 93 ? -10.778 17.672 9.574 1.00 55.34 93 LEU A O 1
ATOM 727 N N . LEU A 1 94 ? -9.399 18.679 8.109 1.00 55.53 94 LEU A N 1
ATOM 728 C CA . LEU A 1 94 ? -9.216 17.547 7.173 1.00 55.53 94 LEU A CA 1
ATOM 729 C C . LEU A 1 94 ? -8.756 16.225 7.829 1.00 55.53 94 LEU A C 1
ATOM 731 O O . LEU A 1 94 ? -8.920 15.163 7.242 1.00 55.53 94 LEU A O 1
ATOM 735 N N . LEU A 1 95 ? -8.196 16.287 9.041 1.00 57.00 95 LEU A N 1
ATOM 736 C CA . LEU A 1 95 ? -7.671 15.149 9.815 1.00 57.00 95 LEU A CA 1
ATOM 737 C C . LEU A 1 95 ? -8.765 14.268 10.438 1.00 57.00 95 LEU A C 1
ATOM 739 O O . LEU A 1 95 ? -8.471 13.330 11.175 1.00 57.00 95 LEU A O 1
ATOM 743 N N . ASP A 1 96 ? -10.034 14.612 10.230 1.00 63.09 96 ASP A N 1
ATOM 744 C CA . ASP A 1 96 ? -11.176 13.887 10.772 1.00 63.09 96 ASP A CA 1
ATOM 745 C C . ASP A 1 96 ? -11.801 12.903 9.774 1.00 63.09 96 ASP A C 1
ATOM 747 O O . ASP A 1 96 ? -12.799 12.264 10.122 1.00 63.09 96 ASP A O 1
ATOM 751 N N . GLN A 1 97 ? -11.235 12.799 8.566 1.00 70.81 97 GLN A N 1
ATOM 752 C CA . GLN A 1 97 ? -11.702 11.922 7.504 1.00 70.81 97 GLN A CA 1
ATOM 753 C C . GLN A 1 97 ? -10.944 10.591 7.533 1.00 70.81 97 GLN A C 1
ATOM 755 O O . GLN A 1 97 ? -9.752 10.533 7.253 1.00 70.81 97 GLN A O 1
ATOM 760 N N . LEU A 1 98 ? -11.672 9.523 7.847 1.00 79.88 98 LEU A N 1
ATOM 761 C CA . LEU A 1 98 ? -11.195 8.144 7.798 1.00 79.88 98 LEU A CA 1
ATOM 762 C C . LEU A 1 98 ? -11.755 7.432 6.574 1.00 79.88 98 LEU A C 1
ATOM 764 O O . LEU A 1 98 ? -12.945 7.574 6.279 1.00 79.88 98 LEU A O 1
ATOM 768 N N . ASP A 1 99 ? -10.942 6.610 5.914 1.00 87.25 99 ASP A N 1
ATOM 769 C CA . ASP A 1 99 ? -11.417 5.809 4.786 1.00 87.25 99 ASP A CA 1
ATOM 770 C C . ASP A 1 99 ? -12.440 4.775 5.240 1.00 87.25 99 ASP A C 1
ATOM 772 O O . ASP A 1 99 ? -13.502 4.667 4.624 1.00 87.25 99 ASP A O 1
ATOM 776 N N . PHE A 1 100 ? -12.168 4.081 6.349 1.00 90.62 100 PHE A N 1
ATOM 777 C CA . PHE A 1 100 ? -13.096 3.138 6.963 1.00 90.62 100 PHE A CA 1
ATOM 778 C C . PHE A 1 100 ? -13.076 3.259 8.487 1.00 90.62 100 PHE A C 1
ATOM 780 O O . PHE A 1 100 ? -12.024 3.388 9.110 1.00 90.62 100 PHE A O 1
ATOM 787 N N . LEU A 1 101 ? -14.259 3.186 9.091 1.00 90.25 101 LEU A N 1
ATOM 788 C CA . LEU A 1 101 ? -14.433 3.012 10.528 1.00 90.25 101 LEU A CA 1
ATOM 789 C C . LEU A 1 101 ? -15.303 1.781 10.756 1.00 90.25 101 LEU A C 1
ATOM 791 O O . LEU A 1 101 ? -16.466 1.782 10.347 1.00 90.25 101 LEU A O 1
ATOM 795 N N . ILE A 1 102 ? -14.726 0.765 11.385 1.00 89.75 102 ILE A N 1
ATOM 796 C CA . ILE A 1 102 ? -15.379 -0.494 11.741 1.00 89.75 102 ILE A CA 1
ATOM 797 C C . ILE A 1 102 ? -15.753 -0.408 13.221 1.00 89.75 102 ILE A C 1
ATOM 799 O O . ILE A 1 102 ? -14.921 -0.030 14.053 1.00 89.75 102 ILE A O 1
ATOM 803 N N . GLU A 1 103 ? -17.000 -0.736 13.543 1.00 84.50 103 GLU A N 1
ATOM 804 C CA . GLU A 1 103 ? -17.432 -0.929 14.928 1.00 84.50 103 GLU A CA 1
ATOM 805 C C . GLU A 1 103 ? -17.155 -2.393 15.293 1.00 84.50 103 GLU A C 1
ATOM 807 O O . GLU A 1 103 ? -17.774 -3.303 14.739 1.00 84.50 103 GLU A O 1
ATOM 812 N N . ALA A 1 104 ? -16.180 -2.623 16.170 1.00 78.44 104 ALA A N 1
ATOM 813 C CA . ALA A 1 104 ? -15.910 -3.944 16.719 1.00 78.44 104 ALA A CA 1
ATOM 814 C C . ALA A 1 104 ? -16.819 -4.207 17.936 1.00 78.44 104 ALA A C 1
ATOM 816 O O . ALA A 1 104 ? -17.539 -3.318 18.409 1.00 78.44 104 ALA A O 1
ATOM 817 N N . GLY A 1 105 ? -16.804 -5.443 18.441 1.00 71.06 105 GLY A N 1
ATOM 818 C CA . GLY A 1 105 ? -17.483 -5.795 19.692 1.00 71.06 105 GLY A CA 1
ATOM 819 C C . GLY A 1 105 ? -17.051 -4.898 20.864 1.00 71.06 105 GLY A C 1
ATOM 820 O O . GLY A 1 105 ? -16.004 -4.253 20.827 1.00 71.06 105 GLY A O 1
ATOM 821 N N . ASP A 1 106 ? -17.887 -4.813 21.901 1.00 72.62 106 ASP A N 1
ATOM 822 C CA . ASP A 1 106 ? -17.599 -4.087 23.153 1.00 72.62 106 ASP A CA 1
ATOM 823 C C . ASP A 1 106 ? -17.290 -2.580 23.027 1.00 72.62 106 ASP A C 1
ATOM 825 O O . ASP A 1 106 ? -16.744 -1.955 23.941 1.00 72.62 106 ASP A O 1
ATOM 829 N N . GLY A 1 107 ? -17.698 -1.954 21.918 1.00 72.88 107 GLY A N 1
ATOM 830 C CA . GLY A 1 107 ? -17.515 -0.518 21.686 1.00 72.88 107 GLY A CA 1
ATOM 831 C C . GLY A 1 107 ? -16.093 -0.129 21.275 1.00 72.88 107 GLY A C 1
ATOM 832 O O . GLY A 1 107 ? -15.774 1.065 21.241 1.00 72.88 107 GLY A O 1
ATOM 833 N N . GLU A 1 108 ? -15.252 -1.114 20.958 1.00 84.38 108 GLU A N 1
ATOM 834 C CA . GLU A 1 108 ? -13.973 -0.893 20.300 1.00 84.38 108 GLU A CA 1
ATOM 835 C C . GLU A 1 108 ? -14.191 -0.448 18.846 1.00 84.38 108 GLU A C 1
ATOM 837 O O . GLU A 1 108 ? -15.135 -0.854 18.169 1.00 84.38 108 GLU A O 1
ATOM 842 N N . LYS A 1 109 ? -13.321 0.439 18.360 1.00 88.56 109 LYS A N 1
ATOM 843 C CA . LYS A 1 109 ? -13.386 0.947 16.988 1.00 88.56 109 LYS A CA 1
ATOM 844 C C . LYS A 1 109 ? -12.077 0.657 16.281 1.00 88.56 109 LYS A C 1
ATOM 846 O O . LYS A 1 109 ? -11.008 0.902 16.841 1.00 88.56 109 LYS A O 1
ATOM 851 N N . ILE A 1 110 ? -12.168 0.232 15.027 1.00 91.81 110 ILE A N 1
ATOM 852 C CA . ILE A 1 110 ? -11.008 0.064 14.153 1.00 91.81 110 ILE A CA 1
ATOM 853 C C . ILE A 1 110 ? -11.112 1.105 13.040 1.00 91.81 110 ILE A C 1
ATOM 855 O O . ILE A 1 110 ? -12.009 1.056 12.197 1.00 91.81 110 ILE A O 1
ATOM 859 N N . ALA A 1 111 ? -10.209 2.080 13.057 1.00 91.81 111 ALA A N 1
ATOM 860 C CA . ALA A 1 111 ? -10.003 2.993 11.943 1.00 91.81 111 ALA A CA 1
ATOM 861 C C . ALA A 1 111 ? -9.045 2.340 10.949 1.00 91.81 111 ALA A C 1
ATOM 863 O O . ALA A 1 111 ? -7.936 1.970 11.328 1.00 91.81 111 ALA A O 1
ATOM 864 N N . VAL A 1 112 ? -9.457 2.234 9.688 1.00 92.69 112 VAL A N 1
ATOM 865 C CA . VAL A 1 112 ? -8.580 1.806 8.596 1.00 92.69 112 VAL A CA 1
ATOM 866 C C . VAL A 1 112 ? -8.363 2.995 7.671 1.00 92.69 112 VAL A C 1
ATOM 868 O O . VAL A 1 112 ? -9.317 3.515 7.088 1.00 92.69 112 VAL A O 1
ATOM 871 N N . GLU A 1 113 ? -7.112 3.424 7.548 1.00 91.88 113 GLU A N 1
ATOM 872 C CA . GLU A 1 113 ? -6.678 4.423 6.573 1.00 91.88 113 GLU A CA 1
ATOM 873 C C . GLU A 1 113 ? -5.978 3.727 5.405 1.00 91.88 113 GLU A C 1
ATOM 875 O O . GLU A 1 113 ? -5.193 2.794 5.592 1.00 91.88 113 GLU A O 1
ATOM 880 N N . VAL A 1 114 ? -6.271 4.181 4.191 1.00 91.50 114 VAL A N 1
ATOM 881 C CA . VAL A 1 114 ? -5.725 3.641 2.955 1.00 91.50 114 VAL A CA 1
ATOM 882 C C . VAL A 1 114 ? -4.825 4.679 2.306 1.00 91.50 114 VAL A C 1
ATOM 884 O O . VAL A 1 114 ? -5.262 5.788 2.013 1.00 91.50 114 VAL A O 1
ATOM 887 N N . LYS A 1 115 ? -3.575 4.303 2.026 1.00 89.38 115 LYS A N 1
ATOM 888 C CA . LYS A 1 115 ? -2.620 5.158 1.309 1.00 89.38 115 LYS A CA 1
ATOM 889 C C . LYS A 1 115 ? -2.050 4.461 0.086 1.00 89.38 115 LYS A C 1
ATOM 891 O O . LYS A 1 115 ? -1.819 3.253 0.082 1.00 89.38 115 LYS A O 1
ATOM 896 N N . VAL A 1 116 ? -1.789 5.229 -0.965 1.00 86.38 116 VAL A N 1
ATOM 897 C CA . VAL A 1 116 ? -0.960 4.7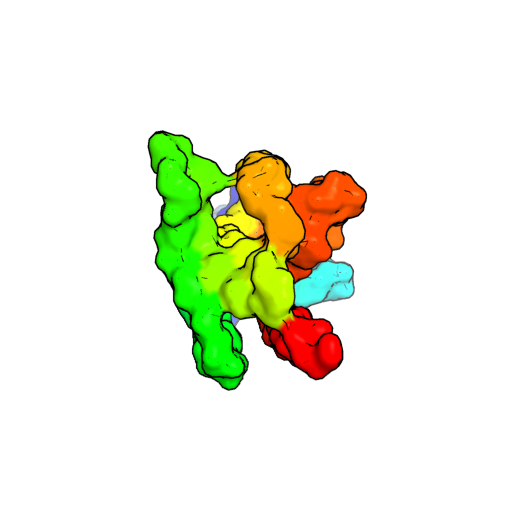80 -2.089 1.00 86.38 116 VAL A CA 1
ATOM 898 C C . VAL A 1 116 ? 0.255 5.680 -2.153 1.00 86.38 116 VAL A C 1
ATOM 900 O O . VAL A 1 116 ? 0.128 6.880 -2.364 1.00 86.38 116 VAL A O 1
ATOM 903 N N . VAL A 1 117 ? 1.423 5.084 -1.946 1.00 80.62 117 VAL A N 1
ATOM 904 C CA . VAL A 1 117 ? 2.669 5.800 -1.699 1.00 80.62 117 VAL A CA 1
ATOM 905 C C . VAL A 1 117 ? 3.596 5.691 -2.914 1.00 80.62 117 VAL A C 1
ATOM 907 O O . VAL A 1 117 ? 4.041 4.585 -3.253 1.00 80.62 117 VAL A O 1
ATOM 910 N N . PRO A 1 118 ? 3.913 6.815 -3.579 1.00 72.88 118 PRO A N 1
ATOM 911 C CA . PRO A 1 118 ? 5.034 6.905 -4.509 1.00 72.88 118 PRO A CA 1
ATOM 912 C C . PRO A 1 118 ? 6.371 6.712 -3.783 1.00 72.88 118 PRO A C 1
ATOM 914 O O . PRO A 1 118 ? 6.518 7.067 -2.616 1.00 72.88 118 PRO A O 1
ATOM 917 N N . SER A 1 119 ? 7.373 6.172 -4.476 1.00 68.50 119 SER A N 1
ATOM 918 C CA . SER A 1 119 ? 8.699 5.898 -3.896 1.00 68.50 119 SER A CA 1
ATOM 919 C C . SER A 1 119 ? 9.455 7.157 -3.448 1.00 68.50 119 SER A C 1
ATOM 921 O O . SER A 1 119 ? 10.298 7.079 -2.564 1.00 68.50 119 SER A O 1
ATOM 923 N N . ASP A 1 120 ? 9.163 8.316 -4.032 1.00 70.38 120 ASP A N 1
ATOM 924 C CA . ASP A 1 120 ? 9.769 9.609 -3.700 1.00 70.38 120 ASP A CA 1
ATOM 925 C C . ASP A 1 120 ? 9.030 10.387 -2.594 1.00 70.38 120 ASP A C 1
ATOM 927 O O . ASP A 1 120 ? 9.580 11.347 -2.057 1.00 70.38 120 ASP A O 1
ATOM 931 N N . GLU A 1 121 ? 7.834 9.945 -2.192 1.00 70.44 121 GLU A N 1
ATOM 932 C CA . GLU A 1 121 ? 6.969 10.640 -1.220 1.00 70.44 121 GLU A CA 1
ATOM 933 C C . GLU A 1 121 ? 6.661 9.800 0.039 1.00 70.44 121 GLU A C 1
ATOM 935 O O . GLU A 1 121 ? 5.813 10.161 0.867 1.00 70.44 121 GLU A O 1
ATOM 940 N N . SER A 1 122 ? 7.360 8.675 0.223 1.00 71.00 122 SER A N 1
ATOM 941 C CA . SER A 1 122 ? 7.078 7.705 1.291 1.00 71.00 122 SER A CA 1
ATOM 942 C C . SER A 1 122 ? 7.172 8.284 2.697 1.00 71.00 122 SER A C 1
ATOM 944 O O . SER A 1 122 ? 6.282 8.074 3.524 1.00 71.00 122 SER A O 1
ATOM 946 N N . SER A 1 123 ? 8.190 9.103 2.956 1.00 75.94 123 SER A N 1
ATOM 947 C CA . SER A 1 123 ? 8.408 9.707 4.275 1.00 75.94 123 SER A CA 1
ATOM 948 C C . SER A 1 123 ? 7.357 10.752 4.663 1.00 75.94 123 SER A C 1
ATOM 950 O O . SER A 1 123 ? 6.981 10.836 5.833 1.00 75.94 123 SER A O 1
ATOM 952 N N . GLU A 1 124 ? 6.888 11.567 3.716 1.00 81.00 124 GLU A N 1
ATOM 953 C CA . GLU A 1 124 ? 5.888 12.606 3.994 1.00 81.00 124 GLU A CA 1
ATOM 954 C C . GLU A 1 124 ? 4.508 11.987 4.220 1.00 81.00 124 GLU A C 1
ATOM 956 O O . GLU A 1 124 ? 3.842 12.299 5.213 1.00 81.00 124 GLU A O 1
ATOM 961 N N . THR A 1 125 ? 4.129 11.031 3.367 1.00 79.69 125 THR A N 1
ATOM 962 C CA . THR A 1 125 ? 2.856 10.310 3.491 1.00 79.69 125 THR A CA 1
ATOM 963 C C . THR A 1 125 ? 2.756 9.593 4.839 1.00 79.69 125 THR A C 1
ATOM 965 O O . THR A 1 125 ? 1.740 9.697 5.528 1.00 79.69 125 THR A O 1
ATOM 968 N N . LEU A 1 126 ? 3.846 8.950 5.270 1.00 78.75 126 LEU A N 1
ATOM 969 C CA . LEU A 1 126 ? 3.954 8.301 6.577 1.00 78.75 126 LEU A CA 1
ATOM 970 C C . LEU A 1 126 ? 3.732 9.254 7.749 1.00 78.75 126 LEU A C 1
ATOM 972 O O . LEU A 1 126 ? 2.967 8.956 8.666 1.00 78.75 126 LEU A O 1
ATOM 976 N N . ARG A 1 127 ? 4.406 10.406 7.731 1.00 84.38 127 ARG A N 1
ATOM 977 C CA . ARG A 1 127 ? 4.292 11.404 8.801 1.00 84.38 127 ARG A CA 1
ATOM 978 C C . ARG A 1 127 ? 2.878 11.966 8.886 1.00 84.38 127 ARG A C 1
ATOM 980 O O . ARG A 1 127 ? 2.383 12.177 9.991 1.00 84.38 127 ARG A O 1
ATOM 987 N N . SER A 1 128 ? 2.230 12.169 7.7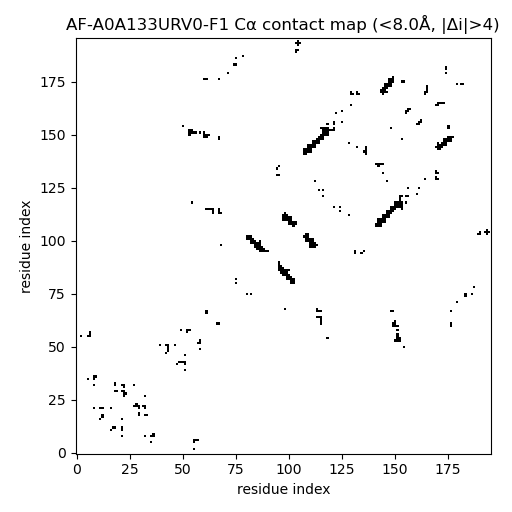40 1.00 84.56 128 SER A N 1
ATOM 988 C CA . SER A 1 128 ? 0.840 12.621 7.670 1.00 84.56 128 SER A CA 1
ATOM 989 C C . SER A 1 128 ? -0.128 11.596 8.279 1.00 84.56 128 SER A C 1
ATOM 991 O O . SER A 1 128 ? -0.938 11.945 9.142 1.00 84.56 128 SER A O 1
ATOM 993 N N . ALA A 1 129 ? 0.015 10.315 7.920 1.00 85.75 129 ALA A N 1
ATOM 994 C CA . ALA A 1 129 ? -0.788 9.230 8.492 1.00 85.75 129 ALA A CA 1
ATOM 995 C C . ALA A 1 129 ? -0.549 9.075 10.007 1.00 85.75 129 ALA A C 1
ATOM 997 O O . ALA A 1 129 ? -1.493 8.980 10.793 1.00 85.75 129 ALA A O 1
ATOM 998 N N . ALA A 1 130 ? 0.711 9.142 10.452 1.00 87.88 130 ALA A N 1
ATOM 999 C CA . ALA A 1 130 ? 1.063 9.062 11.870 1.00 87.88 130 ALA A CA 1
ATOM 1000 C C . ALA A 1 130 ? 0.464 10.224 12.679 1.00 87.88 130 ALA A C 1
ATOM 1002 O O . ALA A 1 130 ? -0.081 10.022 13.769 1.00 87.88 130 ALA A O 1
ATOM 1003 N N . PHE A 1 131 ? 0.511 11.442 12.132 1.00 87.75 131 PHE A N 1
ATOM 1004 C CA . PHE A 1 131 ? -0.098 12.615 12.753 1.00 87.75 131 PHE A CA 1
ATOM 1005 C C . PHE A 1 131 ? -1.621 12.469 12.883 1.00 87.75 131 PHE A C 1
ATOM 1007 O O . PHE A 1 131 ? -2.180 12.744 13.949 1.00 87.75 131 PHE A O 1
ATOM 1014 N N . THR A 1 132 ? -2.278 11.975 11.830 1.00 85.44 132 THR A N 1
ATOM 1015 C CA . THR A 1 132 ? -3.722 11.697 11.817 1.00 85.44 132 THR A CA 1
ATOM 1016 C C . THR A 1 132 ? -4.093 10.658 12.871 1.00 85.44 132 THR A C 1
ATOM 1018 O O . THR A 1 132 ? -4.970 10.910 13.700 1.00 85.44 132 THR A O 1
ATOM 1021 N N . SER A 1 133 ? -3.362 9.545 12.938 1.00 88.75 133 SER A N 1
ATOM 1022 C CA . SER A 1 133 ? -3.580 8.528 13.966 1.00 88.75 133 SER A CA 1
ATOM 1023 C C . SER A 1 133 ? -3.455 9.093 15.381 1.00 88.75 133 SER A C 1
ATOM 1025 O O . SER A 1 133 ? -4.354 8.923 16.210 1.00 88.75 133 SER A O 1
ATOM 1027 N N . GLN A 1 134 ? -2.382 9.837 15.666 1.00 88.88 134 GLN A N 1
ATOM 1028 C CA . GLN A 1 134 ? -2.175 10.409 16.994 1.00 88.88 134 GLN A CA 1
ATOM 1029 C C . GLN A 1 134 ? -3.298 11.384 17.380 1.00 88.88 134 GLN A C 1
ATOM 1031 O O . GLN A 1 134 ? -3.709 11.439 18.544 1.00 88.88 134 GLN A O 1
ATOM 1036 N N . PHE A 1 135 ? -3.793 12.163 16.417 1.00 86.56 135 PHE A N 1
ATOM 1037 C CA . PHE A 1 135 ? -4.930 13.052 16.617 1.00 86.56 135 PHE A CA 1
ATOM 1038 C C . PHE A 1 135 ? -6.209 12.264 16.939 1.00 86.56 135 PHE A C 1
ATOM 1040 O O . PHE A 1 135 ? -6.917 12.592 17.896 1.00 86.56 135 PHE A O 1
ATOM 1047 N N . LEU A 1 136 ? -6.481 11.191 16.199 1.00 84.50 136 LEU A N 1
ATOM 1048 C CA . LEU A 1 136 ? -7.700 10.402 16.346 1.00 84.50 136 LEU A CA 1
ATOM 1049 C C . LEU A 1 136 ? -7.714 9.533 17.602 1.00 84.50 136 LEU A C 1
ATOM 1051 O O . LEU A 1 136 ? -8.722 9.541 18.311 1.00 84.50 136 LEU A O 1
ATOM 1055 N N . LYS A 1 137 ? -6.593 8.898 17.962 1.00 87.31 137 LYS A N 1
ATOM 1056 C CA . LYS A 1 137 ? -6.446 8.149 19.223 1.00 87.31 137 LYS A CA 1
ATOM 1057 C C . LYS A 1 137 ? -6.675 9.020 20.466 1.00 87.31 137 LYS A C 1
ATOM 1059 O O . LYS A 1 137 ? -7.110 8.525 21.501 1.00 87.31 137 LYS A O 1
ATOM 1064 N N . LYS A 1 138 ? -6.429 10.336 20.385 1.00 85.94 138 LYS A N 1
ATOM 1065 C CA . LYS A 1 138 ? -6.763 11.283 21.470 1.00 85.94 138 LYS A CA 1
ATOM 1066 C C . LYS A 1 138 ? -8.261 11.578 21.565 1.00 85.94 138 LYS A C 1
ATOM 1068 O O . LYS A 1 138 ? -8.749 11.876 22.654 1.00 85.94 138 LYS A O 1
ATOM 1073 N N . LYS A 1 139 ? -8.980 11.544 20.439 1.00 82.88 139 LYS A N 1
ATOM 1074 C CA . LYS A 1 139 ? -10.408 11.891 20.352 1.00 82.88 139 LYS A CA 1
ATOM 1075 C C . LYS A 1 139 ? -11.315 10.687 20.611 1.00 82.88 139 LYS A C 1
ATOM 1077 O O . LYS A 1 139 ? -12.366 10.840 21.228 1.00 82.88 139 LYS A O 1
ATOM 1082 N N . LEU A 1 140 ? -10.912 9.508 20.149 1.00 80.69 140 LEU A N 1
ATOM 1083 C CA . LEU A 1 140 ? -11.649 8.258 20.281 1.00 80.69 140 LEU A CA 1
ATOM 1084 C C . LEU A 1 140 ? -10.905 7.342 21.255 1.00 80.69 140 LEU A C 1
ATOM 1086 O O . LEU A 1 140 ? -9.816 6.858 20.958 1.00 80.69 140 LEU A O 1
ATOM 1090 N N . ARG A 1 141 ? -11.493 7.124 22.437 1.00 73.50 141 ARG A N 1
ATOM 1091 C CA . ARG A 1 141 ? -10.970 6.142 23.395 1.00 73.50 141 ARG A CA 1
ATOM 1092 C C . ARG A 1 141 ? -11.077 4.745 22.784 1.00 73.50 141 ARG A C 1
ATOM 1094 O O . ARG A 1 141 ? -12.090 4.451 22.158 1.00 73.50 141 ARG A O 1
ATOM 1101 N N . SER A 1 142 ? -10.053 3.920 22.998 1.00 82.06 142 SER A N 1
ATOM 1102 C CA . SER A 1 142 ? -9.997 2.537 22.500 1.00 82.06 142 SER A CA 1
ATOM 1103 C C . SER A 1 142 ? -10.144 2.431 20.974 1.00 82.06 142 SER A C 1
ATOM 1105 O O . SER A 1 142 ? -10.893 1.603 20.467 1.00 82.06 142 SER A O 1
ATOM 1107 N N . LEU A 1 143 ? -9.457 3.316 20.242 1.00 88.38 143 LEU A N 1
ATOM 1108 C CA . LEU A 1 143 ? -9.344 3.246 18.786 1.00 88.38 143 LEU A CA 1
ATOM 1109 C C . LEU A 1 143 ? -8.087 2.465 18.396 1.00 88.38 143 LEU A C 1
ATOM 1111 O O . LEU A 1 143 ? -6.975 2.921 18.680 1.00 88.38 143 LEU A O 1
ATOM 1115 N N . LYS A 1 144 ? -8.272 1.360 17.675 1.00 91.50 144 LYS A N 1
ATOM 1116 C CA . LYS A 1 144 ? -7.212 0.722 16.891 1.00 91.50 144 LYS A CA 1
ATOM 1117 C C . LYS A 1 144 ? -7.090 1.442 15.554 1.00 91.50 144 LYS A C 1
ATOM 1119 O O . LYS A 1 144 ? -8.089 1.686 14.879 1.00 91.50 144 LYS A O 1
ATOM 1124 N N . TYR A 1 145 ? -5.873 1.810 15.185 1.00 91.75 145 TYR A N 1
ATOM 1125 C CA . TYR A 1 145 ? -5.555 2.496 13.944 1.00 91.75 145 TYR A CA 1
ATOM 1126 C C . TYR A 1 145 ? -4.723 1.590 13.045 1.00 91.75 145 TYR A C 1
ATOM 1128 O O . TYR A 1 145 ? -3.566 1.285 13.342 1.00 91.75 145 TYR A O 1
ATOM 1136 N N . VAL A 1 146 ? -5.322 1.190 11.933 1.00 92.44 146 VAL A N 1
ATOM 1137 C CA . VAL A 1 146 ? -4.738 0.303 10.936 1.00 92.44 146 VAL A CA 1
ATOM 1138 C C . VAL A 1 146 ? -4.433 1.102 9.680 1.00 92.44 146 VAL A C 1
ATOM 1140 O O . VAL A 1 146 ? -5.285 1.830 9.171 1.00 92.44 146 VAL A O 1
ATOM 1143 N N . LEU A 1 147 ? -3.223 0.940 9.159 1.00 91.62 147 LEU A N 1
ATOM 1144 C CA . LEU A 1 147 ? -2.811 1.557 7.906 1.00 91.62 147 LEU A CA 1
ATOM 1145 C C . LEU A 1 147 ? -2.665 0.478 6.824 1.00 91.62 147 LEU A C 1
ATOM 1147 O O . LEU A 1 147 ? -1.881 -0.454 6.975 1.00 91.62 147 LEU A O 1
ATOM 1151 N N . VAL A 1 148 ? -3.397 0.605 5.720 1.00 91.94 148 VAL A N 1
ATOM 1152 C CA . VAL A 1 148 ? -3.267 -0.275 4.550 1.00 91.94 148 VAL A CA 1
ATOM 1153 C C . VAL A 1 148 ? -2.613 0.506 3.425 1.00 91.94 148 VAL A C 1
ATOM 1155 O O . VAL A 1 148 ? -3.131 1.541 2.999 1.00 91.94 148 VAL A O 1
ATOM 1158 N N . VAL A 1 149 ? -1.480 0.020 2.921 1.00 89.19 149 VAL A N 1
ATOM 1159 C CA . VAL A 1 149 ? -0.664 0.792 1.984 1.00 89.19 149 VAL A CA 1
ATOM 1160 C C . VAL A 1 149 ? -0.297 0.018 0.735 1.00 89.19 149 VAL A C 1
ATOM 1162 O O . VAL A 1 149 ? 0.128 -1.132 0.779 1.00 89.19 149 VAL A O 1
ATOM 1165 N N . GLY A 1 150 ? -0.451 0.678 -0.406 1.00 87.31 150 GLY A N 1
ATOM 1166 C CA . GLY A 1 150 ? 0.021 0.203 -1.701 1.00 87.31 150 GLY A CA 1
ATOM 1167 C C . GLY A 1 150 ? 0.941 1.218 -2.366 1.00 87.31 150 GLY A C 1
ATOM 1168 O O . GLY A 1 150 ? 1.281 2.251 -1.794 1.00 87.31 150 GLY A O 1
ATOM 1169 N N . GLY A 1 151 ? 1.317 0.944 -3.612 1.00 81.25 151 GLY A N 1
ATOM 1170 C CA . GLY A 1 151 ? 2.206 1.814 -4.386 1.00 81.25 151 GLY A CA 1
ATOM 1171 C C . GLY A 1 151 ? 3.672 1.381 -4.344 1.00 81.25 151 GLY A C 1
ATOM 1172 O O . GLY A 1 151 ? 4.041 0.416 -3.678 1.00 81.25 151 GLY A O 1
ATOM 1173 N N . SER A 1 152 ? 4.512 2.059 -5.129 1.00 73.50 152 SER A N 1
ATOM 1174 C CA . SER A 1 152 ? 5.918 1.675 -5.319 1.00 73.50 152 SER A CA 1
ATOM 1175 C C . SER A 1 152 ? 6.800 1.940 -4.101 1.00 73.50 152 SER A C 1
ATOM 1177 O O . SER A 1 152 ? 7.826 1.284 -3.969 1.00 73.50 152 SER A O 1
ATOM 1179 N N . GLY A 1 153 ? 6.406 2.866 -3.222 1.00 72.69 153 GLY A N 1
ATOM 1180 C CA . GLY A 1 153 ? 7.093 3.159 -1.961 1.00 72.69 153 GLY A CA 1
ATOM 1181 C C . GLY A 1 153 ? 6.563 2.366 -0.765 1.00 72.69 153 GLY A C 1
ATOM 1182 O O . GLY A 1 153 ? 6.929 2.667 0.365 1.00 72.69 153 GLY A O 1
ATOM 1183 N N . ALA A 1 154 ? 5.678 1.384 -0.975 1.00 76.62 154 ALA A N 1
ATOM 1184 C CA . ALA A 1 154 ? 5.046 0.668 0.130 1.00 76.62 154 ALA A CA 1
ATOM 1185 C C . ALA A 1 154 ? 6.027 -0.222 0.921 1.00 76.62 154 ALA A C 1
ATOM 1187 O O . ALA A 1 154 ? 5.893 -0.364 2.130 1.00 76.62 154 ALA A O 1
ATOM 1188 N N . GLU A 1 155 ? 7.053 -0.782 0.273 1.00 68.19 155 GLU A N 1
ATOM 1189 C CA . GLU A 1 155 ? 8.068 -1.605 0.957 1.00 68.19 155 GLU A CA 1
ATOM 1190 C C . GLU A 1 155 ? 8.905 -0.793 1.966 1.00 68.19 155 GLU A C 1
ATOM 1192 O O . GLU A 1 155 ? 9.325 -1.322 3.003 1.00 68.19 155 GLU A O 1
ATOM 1197 N N . ASP A 1 156 ? 9.058 0.516 1.734 1.00 66.00 156 ASP A N 1
ATOM 1198 C CA . ASP A 1 156 ? 9.735 1.441 2.653 1.00 66.00 156 ASP A CA 1
ATOM 1199 C C . ASP A 1 156 ? 8.946 1.651 3.962 1.00 66.00 156 ASP A C 1
ATOM 1201 O O . ASP A 1 156 ? 9.449 2.256 4.901 1.00 66.00 156 ASP A O 1
ATOM 1205 N N . LEU A 1 157 ? 7.708 1.156 4.058 1.00 65.31 157 LEU A N 1
ATOM 1206 C CA . LEU A 1 157 ? 6.871 1.226 5.266 1.00 65.31 157 LEU A CA 1
ATOM 1207 C C . LEU A 1 157 ? 7.117 0.049 6.206 1.00 65.31 157 LEU A C 1
ATOM 1209 O O . LEU A 1 157 ? 6.800 0.113 7.389 1.00 65.31 157 LEU A O 1
ATOM 1213 N N . THR A 1 158 ? 7.672 -1.034 5.674 1.00 62.78 158 THR A N 1
ATOM 1214 C CA . THR A 1 158 ? 8.098 -2.199 6.455 1.00 62.78 158 THR A CA 1
ATOM 1215 C C . THR A 1 158 ? 9.585 -2.156 6.797 1.00 62.78 158 THR A C 1
ATOM 1217 O O . THR A 1 158 ? 10.129 -3.127 7.308 1.00 62.78 158 THR A O 1
ATOM 1220 N N . SER A 1 159 ? 10.268 -1.048 6.498 1.00 68.06 159 SER A N 1
ATOM 1221 C CA . SER A 1 159 ? 11.674 -0.843 6.844 1.00 68.06 159 SER A CA 1
ATOM 1222 C C . SER A 1 159 ? 11.922 0.602 7.293 1.00 68.06 159 SER A C 1
ATOM 1224 O O . SER A 1 159 ? 11.175 1.510 6.947 1.00 68.06 159 SER A O 1
ATOM 1226 N N . GLY A 1 160 ? 12.950 0.844 8.111 1.00 77.12 160 GLY A N 1
ATOM 1227 C CA . GLY A 1 160 ? 13.317 2.202 8.541 1.00 77.12 160 GLY A CA 1
ATOM 1228 C C . GLY A 1 160 ? 12.183 2.957 9.254 1.00 77.12 160 GLY A C 1
ATOM 1229 O O . GLY A 1 160 ? 11.680 2.502 10.278 1.00 77.12 160 GLY A O 1
ATOM 1230 N N . LEU A 1 161 ? 11.773 4.111 8.703 1.00 72.25 161 LEU A N 1
ATOM 1231 C CA . LEU A 1 161 ? 10.804 5.034 9.318 1.00 72.25 161 LEU A CA 1
ATOM 1232 C C . LEU A 1 161 ? 9.434 4.390 9.589 1.00 72.25 161 LEU A C 1
ATOM 1234 O O . LEU A 1 161 ? 8.761 4.768 10.545 1.00 72.25 161 LEU A O 1
ATOM 1238 N N . GLY A 1 162 ? 8.997 3.442 8.760 1.00 70.69 162 GLY A N 1
ATOM 1239 C CA . GLY A 1 162 ? 7.716 2.771 8.974 1.00 70.69 162 GLY A CA 1
ATOM 1240 C C . GLY A 1 162 ? 7.712 1.864 10.210 1.00 70.69 162 GLY A C 1
ATOM 1241 O O . GLY A 1 162 ? 6.759 1.911 10.990 1.00 70.69 162 GLY A O 1
ATOM 1242 N N . GLU A 1 163 ? 8.807 1.133 10.459 1.00 78.44 163 GLU A N 1
ATOM 1243 C CA . GLU A 1 163 ? 8.973 0.372 11.707 1.00 78.44 163 GLU A CA 1
ATOM 1244 C C . GLU A 1 163 ? 9.090 1.304 12.913 1.00 78.44 163 GLU A C 1
ATOM 1246 O O . GLU A 1 163 ? 8.402 1.084 13.906 1.00 78.44 163 GLU A O 1
ATOM 1251 N N . GLU A 1 164 ? 9.846 2.403 12.805 1.00 84.06 164 GLU A N 1
ATOM 1252 C CA . GLU A 1 164 ? 9.946 3.403 13.880 1.00 84.06 164 GLU A CA 1
ATOM 1253 C C . GLU A 1 164 ? 8.571 3.967 14.275 1.00 84.06 164 GLU A C 1
ATOM 1255 O O . GLU A 1 164 ? 8.271 4.136 15.458 1.00 84.06 164 GLU A O 1
ATOM 1260 N N . LEU A 1 165 ? 7.704 4.251 13.296 1.00 81.94 165 LEU A N 1
ATOM 1261 C CA . LEU A 1 165 ? 6.358 4.765 13.557 1.00 81.94 165 LEU A CA 1
ATOM 1262 C C . LEU A 1 165 ? 5.426 3.695 14.146 1.00 81.94 165 LEU A C 1
ATOM 1264 O O . LEU A 1 165 ? 4.570 4.028 14.975 1.00 81.94 165 LEU A O 1
ATOM 1268 N N . LYS A 1 166 ? 5.599 2.423 13.766 1.00 82.25 166 LYS A N 1
ATOM 1269 C CA . LYS A 1 166 ? 4.884 1.300 14.389 1.00 82.25 166 LYS A CA 1
ATOM 1270 C C . LYS A 1 166 ? 5.327 1.116 15.844 1.00 82.25 166 LYS A C 1
ATOM 1272 O O . LYS A 1 166 ? 4.484 1.097 16.736 1.00 82.25 166 LYS A O 1
ATOM 1277 N N . GLU A 1 167 ? 6.633 1.076 16.105 1.00 86.00 167 GLU A N 1
ATOM 1278 C CA . GLU A 1 167 ? 7.203 0.959 17.455 1.00 86.00 167 GLU A CA 1
ATOM 1279 C C . GLU A 1 167 ? 6.821 2.138 18.360 1.00 86.00 167 GLU A C 1
ATOM 1281 O O . GLU A 1 167 ? 6.550 1.958 19.548 1.00 86.00 167 GLU A O 1
ATOM 1286 N N . ALA A 1 168 ? 6.728 3.345 17.798 1.00 87.44 168 ALA A N 1
ATOM 1287 C CA . ALA A 1 168 ? 6.268 4.531 18.515 1.00 87.44 168 ALA A CA 1
ATOM 1288 C C . ALA A 1 168 ? 4.746 4.547 18.786 1.00 87.44 168 ALA A C 1
ATOM 1290 O O . ALA A 1 168 ? 4.244 5.491 19.402 1.00 87.44 168 ALA A O 1
ATOM 1291 N N . GLY A 1 169 ? 4.003 3.522 18.351 1.00 87.75 169 GLY A N 1
ATOM 1292 C CA . GLY A 1 169 ? 2.580 3.339 18.644 1.00 87.75 169 GLY A CA 1
ATOM 1293 C C . GLY A 1 169 ? 1.638 4.212 17.812 1.00 87.75 169 GLY A C 1
ATOM 1294 O O . GLY A 1 169 ? 0.453 4.340 18.150 1.00 87.75 169 GLY A O 1
ATOM 1295 N N . TYR A 1 170 ? 2.131 4.818 16.725 1.00 88.75 170 TYR A N 1
ATOM 1296 C CA . TYR A 1 170 ? 1.270 5.565 15.809 1.00 88.75 170 TYR A CA 1
ATOM 1297 C C . TYR A 1 170 ? 0.309 4.629 15.086 1.00 88.75 170 TYR A C 1
ATOM 1299 O O . TYR A 1 170 ? -0.858 4.964 14.943 1.00 88.75 170 TYR A O 1
ATOM 1307 N N . PHE A 1 171 ? 0.741 3.434 14.706 1.00 90.25 171 PHE A N 1
ATOM 1308 C CA . PHE A 1 171 ? -0.124 2.443 14.068 1.00 90.25 171 PHE A CA 1
ATOM 1309 C C . PHE A 1 171 ? -0.213 1.211 14.958 1.00 90.25 171 PHE A C 1
ATOM 1311 O O . PHE A 1 171 ? 0.796 0.791 15.519 1.00 90.25 171 PHE A O 1
ATOM 1318 N N . ASP A 1 172 ? -1.413 0.655 15.107 1.00 91.25 172 ASP A N 1
ATOM 1319 C CA . ASP A 1 172 ? -1.589 -0.640 15.768 1.00 91.25 172 ASP A CA 1
ATOM 1320 C C . ASP A 1 172 ? -1.163 -1.754 14.810 1.00 91.25 172 ASP A C 1
ATOM 1322 O O . ASP A 1 172 ? -0.376 -2.618 15.181 1.00 91.25 172 ASP A O 1
ATOM 1326 N N . GLU A 1 173 ? -1.580 -1.663 13.544 1.00 90.44 173 GLU A N 1
ATOM 1327 C CA . GLU A 1 173 ? -1.094 -2.536 12.477 1.00 90.44 173 GLU A CA 1
ATOM 1328 C C . GLU A 1 173 ? -0.884 -1.787 11.159 1.00 90.44 173 GLU A C 1
ATOM 1330 O O . GLU A 1 173 ? -1.509 -0.759 10.886 1.00 90.44 173 GLU A O 1
ATOM 1335 N N . VAL A 1 174 ? 0.011 -2.330 10.332 1.00 89.25 174 VAL A N 1
ATOM 1336 C CA . VAL A 1 174 ? 0.300 -1.839 8.981 1.00 89.25 174 VAL A CA 1
ATOM 1337 C C . VAL A 1 174 ? 0.288 -3.026 8.029 1.00 89.25 174 VAL A C 1
ATOM 1339 O O . VAL A 1 174 ? 1.014 -3.994 8.250 1.00 89.25 174 VAL A O 1
ATOM 1342 N N . PHE A 1 175 ? -0.504 -2.939 6.964 1.00 89.94 175 PHE A N 1
ATOM 1343 C CA . PHE A 1 175 ? -0.622 -3.984 5.951 1.00 89.94 175 PHE A CA 1
ATOM 1344 C C . PHE A 1 175 ? -0.232 -3.456 4.580 1.00 89.94 175 PHE A C 1
ATOM 1346 O O . PHE A 1 175 ? -0.620 -2.357 4.183 1.00 89.94 175 PHE A O 1
ATOM 1353 N N . LEU A 1 176 ? 0.512 -4.269 3.837 1.00 88.31 176 LEU A N 1
ATOM 1354 C CA . LEU A 1 176 ? 0.843 -3.984 2.448 1.00 88.31 176 LEU A CA 1
ATOM 1355 C C . LEU A 1 176 ? -0.253 -4.524 1.524 1.00 88.31 176 LEU A C 1
ATOM 1357 O O . LEU A 1 176 ? -0.881 -5.542 1.812 1.00 88.31 176 LEU A O 1
ATOM 1361 N N . GLU A 1 177 ? -0.473 -3.863 0.389 1.00 87.56 177 GLU A N 1
ATOM 1362 C CA . GLU A 1 177 ? -1.455 -4.288 -0.618 1.00 87.56 177 GLU A CA 1
ATOM 1363 C C . GLU A 1 177 ? -1.256 -5.750 -1.059 1.00 87.56 177 GLU A C 1
ATOM 1365 O O . GLU A 1 177 ? -2.219 -6.467 -1.335 1.00 87.56 177 GLU A O 1
ATOM 1370 N N . ASP A 1 178 ? -0.012 -6.200 -1.160 1.00 82.69 178 ASP A N 1
ATOM 1371 C CA . ASP A 1 178 ? 0.320 -7.561 -1.574 1.00 82.69 178 ASP A CA 1
ATOM 1372 C C . ASP A 1 178 ? 0.180 -8.604 -0.465 1.00 82.69 178 ASP A C 1
ATOM 1374 O O . ASP A 1 178 ? 0.334 -9.795 -0.728 1.00 82.69 178 ASP A O 1
ATOM 1378 N N . LYS A 1 179 ? -0.168 -8.145 0.737 1.00 88.25 179 LYS A N 1
ATOM 1379 C CA . LYS A 1 179 ? -0.405 -8.924 1.950 1.00 88.25 179 LYS A CA 1
ATOM 1380 C C . LYS A 1 179 ? -1.791 -8.647 2.531 1.00 88.25 179 LYS A C 1
ATOM 1382 O O . LYS A 1 179 ? -1.996 -8.662 3.743 1.00 88.25 179 LYS A O 1
ATOM 1387 N N . LEU A 1 180 ? -2.771 -8.356 1.676 1.00 90.00 180 LEU A N 1
ATOM 1388 C CA . LEU A 1 180 ? -4.146 -8.119 2.124 1.00 90.00 180 LEU A CA 1
ATOM 1389 C C . LEU A 1 180 ? -4.800 -9.354 2.766 1.00 90.00 180 LEU A C 1
ATOM 1391 O O . LEU A 1 180 ? -5.765 -9.200 3.505 1.00 90.00 180 LEU A O 1
ATOM 1395 N N . ASP A 1 181 ? -4.260 -10.552 2.550 1.00 90.19 181 ASP A N 1
ATOM 1396 C CA . ASP A 1 181 ? -4.636 -11.763 3.285 1.00 90.19 181 ASP A CA 1
ATOM 1397 C C . ASP A 1 181 ? -4.216 -11.710 4.770 1.00 90.19 181 ASP A C 1
ATOM 1399 O O . ASP A 1 181 ? -4.844 -12.336 5.625 1.00 90.19 181 ASP A O 1
ATOM 1403 N N . GLU A 1 182 ? -3.153 -10.970 5.109 1.00 92.12 182 GLU A N 1
ATOM 1404 C CA . GLU A 1 182 ? -2.785 -10.690 6.502 1.00 92.12 182 GLU A CA 1
ATOM 1405 C C . GLU A 1 182 ? -3.800 -9.718 7.133 1.00 92.12 182 GLU A C 1
ATOM 1407 O O . GLU A 1 182 ? -4.222 -9.934 8.269 1.00 92.12 182 GLU A O 1
ATOM 1412 N N . PHE A 1 183 ? -4.257 -8.706 6.381 1.00 92.69 183 PHE A N 1
ATOM 1413 C CA . PHE A 1 183 ? -5.322 -7.792 6.820 1.00 92.69 183 PHE A CA 1
ATOM 1414 C C . PHE A 1 183 ? -6.657 -8.520 7.025 1.00 92.69 183 PHE A C 1
ATOM 1416 O O . PHE A 1 183 ? -7.327 -8.300 8.029 1.00 92.69 183 PHE A O 1
ATOM 1423 N N . GLU A 1 184 ? -7.028 -9.411 6.106 1.00 92.25 184 GLU A N 1
ATOM 1424 C CA . GLU A 1 184 ? -8.230 -10.244 6.208 1.00 92.25 184 GLU A CA 1
ATOM 1425 C C . GLU A 1 184 ? -8.232 -11.070 7.502 1.00 92.25 184 GLU A C 1
ATOM 1427 O O . GLU A 1 184 ? -9.173 -10.979 8.288 1.00 92.25 184 GLU A O 1
ATOM 1432 N N . ARG A 1 185 ? -7.131 -11.778 7.789 1.00 90.94 185 ARG A N 1
ATOM 1433 C CA . ARG A 1 185 ? -6.962 -12.549 9.035 1.00 90.94 185 ARG A CA 1
ATOM 1434 C C . ARG A 1 185 ? -6.966 -11.680 10.290 1.00 90.94 185 ARG A C 1
ATOM 1436 O O . ARG A 1 185 ? -7.439 -12.113 11.339 1.00 90.94 185 ARG A O 1
ATOM 1443 N N . TYR A 1 186 ? -6.410 -10.472 10.208 1.00 91.69 186 TYR A N 1
ATOM 1444 C CA . TYR A 1 186 ? -6.465 -9.516 11.309 1.00 91.69 186 TYR A CA 1
ATOM 1445 C C . TYR A 1 186 ? -7.910 -9.113 11.605 1.00 91.69 186 TYR A C 1
ATOM 1447 O O . TYR A 1 186 ? -8.343 -9.223 12.747 1.00 91.69 186 TYR A O 1
ATOM 1455 N N . VAL A 1 187 ? -8.666 -8.708 10.582 1.00 88.88 187 VAL A N 1
ATOM 1456 C CA . VAL A 1 187 ? -10.073 -8.326 10.735 1.00 88.88 187 VAL A CA 1
ATOM 1457 C C . VAL A 1 187 ? -10.884 -9.486 11.312 1.00 88.88 187 VAL A C 1
ATOM 1459 O O . VAL A 1 187 ? -11.584 -9.280 12.296 1.00 88.88 187 VAL A O 1
ATOM 1462 N N . GLU A 1 188 ? -10.733 -10.701 10.782 1.00 88.62 188 GLU A N 1
ATOM 1463 C CA . GLU A 1 188 ? -11.385 -11.908 11.312 1.00 88.62 188 GLU A CA 1
ATOM 1464 C C . GLU A 1 188 ? -11.144 -12.067 12.821 1.00 88.62 188 GLU A C 1
ATOM 1466 O O . GLU A 1 188 ? -12.088 -12.119 13.609 1.00 88.62 188 GLU A O 1
ATOM 1471 N N . LYS A 1 189 ? -9.875 -12.032 13.243 1.00 88.56 189 LYS A N 1
ATOM 1472 C CA . LYS A 1 189 ? -9.487 -12.176 14.649 1.00 88.56 189 LYS A CA 1
ATOM 1473 C C . LYS A 1 189 ? -10.073 -11.077 15.542 1.00 88.56 189 LYS A C 1
ATOM 1475 O O . LYS A 1 189 ? -10.524 -11.369 16.648 1.00 88.56 189 LYS A O 1
ATOM 1480 N N . GLU A 1 190 ? -10.020 -9.821 15.105 1.00 86.69 190 GLU A N 1
ATOM 1481 C CA . GLU A 1 190 ? -10.514 -8.691 15.901 1.00 86.69 190 GLU A CA 1
ATOM 1482 C C . GLU A 1 190 ? -12.043 -8.705 16.043 1.00 86.69 190 GLU A C 1
ATOM 1484 O O . GLU A 1 190 ? -12.577 -8.242 17.049 1.00 86.69 190 GLU A O 1
ATOM 1489 N N . LEU A 1 191 ? -12.750 -9.285 15.073 1.00 80.94 191 LEU A N 1
ATOM 1490 C CA . LEU A 1 191 ? -14.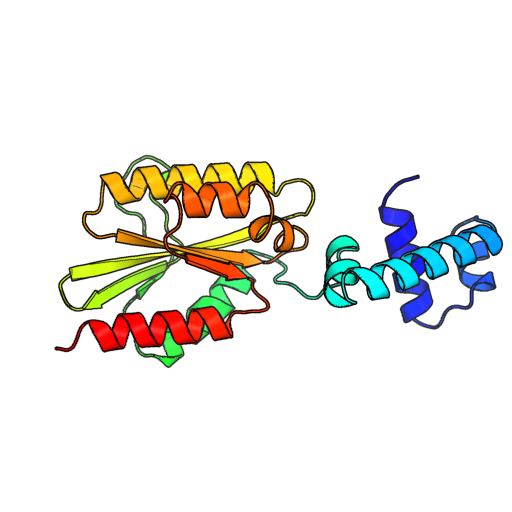199 -9.461 15.137 1.00 80.94 191 LEU A CA 1
ATOM 1491 C C . LEU A 1 191 ? -14.604 -10.667 15.991 1.00 80.94 191 LEU A C 1
ATOM 1493 O O . LEU A 1 191 ? -15.564 -10.575 16.753 1.00 80.94 191 LEU A O 1
ATOM 1497 N N . GLU A 1 192 ? -13.871 -11.779 15.906 1.00 76.31 192 GLU A N 1
ATOM 1498 C CA . GLU A 1 192 ? -14.118 -12.975 16.723 1.00 76.31 192 GLU A CA 1
ATOM 1499 C C . GLU A 1 192 ? -13.753 -12.761 18.202 1.00 76.31 192 GLU A C 1
ATOM 1501 O O . GLU A 1 192 ? -14.407 -13.303 19.094 1.00 76.31 192 GLU A O 1
ATOM 1506 N N . GLY A 1 193 ? -12.738 -11.939 18.483 1.00 62.62 193 GLY A N 1
ATOM 1507 C CA . GLY A 1 193 ? -12.278 -11.632 19.840 1.00 62.62 193 GLY A CA 1
ATOM 1508 C C . GLY A 1 193 ? -13.236 -10.778 20.681 1.00 62.62 193 GLY A C 1
ATOM 1509 O O . GLY A 1 193 ? -13.063 -10.725 21.896 1.00 62.62 193 GLY A O 1
ATOM 1510 N N . GLY A 1 194 ? -14.242 -10.143 20.066 1.00 52.34 194 GLY A N 1
ATOM 1511 C CA . GLY A 1 194 ? -15.276 -9.340 20.741 1.00 52.34 194 GLY A CA 1
ATOM 1512 C C . GLY A 1 194 ? -16.534 -10.123 21.142 1.00 52.34 194 GLY A C 1
ATOM 1513 O O . GLY A 1 194 ? -17.553 -9.520 21.472 1.00 52.34 194 GLY A O 1
ATOM 1514 N N . GLY A 1 195 ? -16.496 -11.457 21.051 1.00 41.47 195 GLY A N 1
ATOM 1515 C CA . GLY A 1 195 ? -17.588 -12.357 21.418 1.00 41.47 195 GLY A CA 1
ATOM 1516 C C . GLY A 1 195 ? -17.169 -13.368 22.484 1.00 41.47 195 GLY A C 1
ATOM 1517 O O . GLY A 1 195 ? -17.114 -14.563 22.198 1.00 41.47 195 GLY A O 1
ATOM 1518 N N . ALA A 1 196 ? -16.875 -12.909 23.702 1.00 34.41 196 ALA A N 1
ATOM 1519 C CA . ALA A 1 196 ? -16.713 -13.774 24.875 1.00 34.41 196 ALA A CA 1
ATOM 1520 C C . ALA A 1 196 ? -17.329 -13.146 26.130 1.00 34.41 196 ALA A C 1
ATOM 1522 O O . ALA A 1 196 ? -16.948 -12.007 26.470 1.00 34.41 196 ALA A O 1
#

Sequence (196 aa):
MSENRQREIAVLRGLGYSQAEIAEKLGISQSQVQYRLSNLKEQTQQKGVDSVLGSLGLRRGPKSEEDLGRKVSKILDGFGVEYTRNKRLGGELLLDQLDFLIEAGDGEKIAVEVKVVPSDESSETLRSAAFTSQFLKKKLRSLKYVLVVGGSGAEDLTSGLGEELKEAGYFDEVFLEDKLDEFERYVEKELEGGGA

pLDDT: mean 82.33, std 12.4, range [34.41, 97.75]

InterPro domains:
  IPR013249 RNA polymerase sigma factor 70, region 4 type 2 [PF08281] (5-39)
  IPR016032 Signal transduction response regulator, C-terminal effector [SSF46894] (4-45)
  IPR036388 Winged helix-like DNA-binding domain superfamily [G3DSA:1.10.10.10] (3-59)

Nearest PDB structures (foldseek):
  1wte-assembly1_B  TM=3.345E-01  e=6.769E-02  Escherichia coli
  7qhf-assembly1_A  TM=4.696E-01  e=4.139E+00  Clostridium pasteurianum
  6gm2-assembly1_A  TM=2.497E-01  e=2.280E+00  Clostridium pasteurianum
  6gm8-assembly1_A  TM=2.411E-01  e=2.727E+00  Clostridium pasteurianum
  4xdc-assembly1_A  TM=2.443E-01  e=4.950E+00  Clostridium pasteurianum

Mean predicted aligned error: 10.95 Å

Foldseek 3Di:
DDLQLLLQLVVCVVVPDDLVRSCVVVVHDSVVSVVSVVVLVVCCVVPNPQLSCLLSVNDPKQPDLVSLLVVVVVLCVVVVFDKDAQDQPDDPDPLRTARIWTQAAPRAIETEHEEEDELVCLVVVLVSLLVSLVVVCVVDPRYAYEYEYEGSNLVVLVDDPVVVSVVVVSHVYYHYSVRVVVVSVVVVCRRVVNPD

Secondary structure (DSSP, 8-state):
--HHHHHHHHHHHHTT--HHHHHHHHTS-HHHHHHHHHHHHHHHHHH-HHHHHHHTT-S---SSHHHHHHHHHHHHHHHT--EEEEEE-S-SSGGGEEEEEEE-GGG-EEEEEEEE--TTSHHHHHHHHHHHHHHHHHHSTTEEEEEEEESTTSGGGSSTHHHHHHHTTS-SEEEEGGGHHHHHHHHHHHHHTT--

Solvent-accessible surface area (backb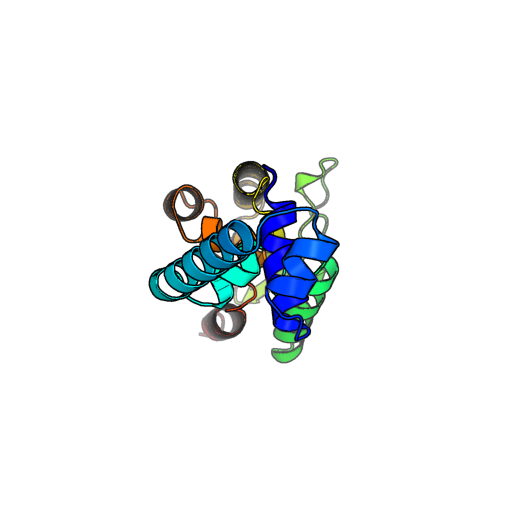one atoms only — not comparable to full-atom values): 10676 Å² total; per-residue (Å²): 135,64,73,66,58,60,37,50,52,54,51,45,45,75,73,68,50,50,58,63,58,49,13,64,76,68,77,49,53,47,67,58,47,51,52,52,54,50,52,51,51,52,44,28,73,74,64,34,60,64,54,49,30,19,73,52,71,67,48,90,55,45,93,38,44,66,54,44,45,53,53,52,49,53,51,45,58,72,72,69,60,67,62,41,68,63,37,65,76,81,62,97,51,83,71,32,60,31,51,30,40,34,69,40,42,94,75,32,34,40,38,37,39,61,45,56,27,49,64,90,45,35,71,60,56,48,52,53,53,37,51,34,34,54,55,43,50,74,75,37,77,66,47,43,35,34,40,40,30,24,36,44,18,34,68,56,46,77,36,70,69,31,43,54,39,39,75,71,61,38,32,76,44,76,35,46,61,94,40,48,68,58,47,48,54,49,52,52,49,55,52,58,70,42,71,126